Protein AF-A0A2V9VKV2-F1 (afdb_monomer)

Secondary structure (DSSP, 8-state):
-PPPPP----PPPPPSS--HHHHHHHHHHHHHGGGEEEEEEEEEEE-TTS-EEEEEEEEEEEE-SSS-EEEEEHHHHTT-SEEEEEETTS-EEEEEEEEEETTTTEEEEE---SS--PPPPP-GGG--TT-EEEEEE-GGG-TTEEEEEEEEEEEEEE-TTS-EEEEEEEE-S---TT-TTPPEE-

Sequence (186 aa):
MSRPNRVEITEAAGADTLDSEEQNNILVYRKNIPSVVNITSKAVTFDFFYGLVPQEGQGSGFIIDKEGHILTNYHVIADARQVEVTMHNRKKFRATVVGTDPTHDLAVIKIDAPNLTPAVLGDSRNLQVGQKVYAIGNPFGLAGTMTRGIVSSIRPVKEPNGAAIDEAIQTDAAINPGNSGGPLMN

Radius of gyration: 20.15 Å; Cα contacts (8 Å, |Δi|>4): 402; chains: 1; bounding box: 54×60×55 Å

Nearest PDB structures (foldseek):
  4rr0-assembly1_A  TM=8.201E-01  e=3.181E-15  Escherichia coli
  7co3-assembly1_A  TM=9.444E-01  e=1.612E-13  Pseudomonas aeruginosa PAO1
  7co2-assembly1_A  TM=9.449E-01  e=5.177E-13  Pseudomonas aeruginosa PAO1
  8k2y-assembly1_B  TM=8.423E-01  e=1.831E-14  Pseudomonas syringae pv. syringae FF5
  8k2y-assembly1_C  TM=8.586E-01  e=1.172E-13  Pseudomonas syringae pv. syringae FF5

Solvent-accessible surface area (backbone atoms only — not comparable to full-atom values): 10534 Å² total; per-residue (Å²): 136,84,78,80,78,81,83,82,77,84,77,77,81,68,75,97,65,79,51,76,66,59,48,48,52,50,50,55,47,68,70,45,47,66,16,34,31,34,32,40,13,37,26,77,45,70,46,99,82,70,44,82,40,80,42,77,42,63,15,11,18,28,26,63,38,76,81,27,39,26,42,26,30,22,80,50,49,70,75,37,80,42,43,37,37,34,41,71,86,71,51,75,40,67,42,45,83,75,49,74,38,77,66,78,40,28,26,35,32,35,33,89,61,83,90,59,43,47,51,84,84,79,77,70,92,76,69,50,72,69,40,60,31,36,40,44,17,17,44,86,76,45,83,69,45,72,31,59,34,28,31,69,43,74,39,69,43,74,47,96,88,70,35,66,42,66,76,39,78,39,57,70,31,73,80,53,75,13,30,56,28,26,54,78,43,114

Structure (mmCIF, N/CA/C/O backbone):
data_AF-A0A2V9VKV2-F1
#
_entry.id   AF-A0A2V9VKV2-F1
#
loop_
_atom_site.group_PDB
_atom_site.id
_atom_site.type_symbol
_atom_site.label_atom_id
_atom_site.label_alt_id
_atom_site.label_comp_id
_atom_site.label_asym_id
_atom_site.label_entity_id
_atom_site.label_seq_id
_atom_site.pdbx_PDB_ins_code
_atom_site.Cartn_x
_atom_site.Cartn_y
_atom_site.Cartn_z
_atom_site.occupancy
_atom_site.B_iso_or_equiv
_atom_site.auth_seq_id
_atom_site.auth_comp_id
_atom_site.auth_asym_id
_atom_site.auth_atom_id
_atom_site.pdbx_PDB_model_num
ATOM 1 N N . MET A 1 1 ? 36.390 38.935 23.266 1.00 50.66 1 MET A N 1
ATOM 2 C CA . MET A 1 1 ? 35.680 37.709 22.839 1.00 50.66 1 MET A CA 1
ATOM 3 C C . MET A 1 1 ? 35.279 37.890 21.384 1.00 50.66 1 MET A C 1
ATOM 5 O O . MET A 1 1 ? 34.446 38.742 21.108 1.00 50.66 1 MET A O 1
ATOM 9 N N . SER A 1 2 ? 35.948 37.196 20.458 1.00 54.59 2 SER A N 1
ATOM 10 C CA . SER A 1 2 ? 35.647 37.285 19.022 1.00 54.59 2 SER A CA 1
ATOM 11 C C . SER A 1 2 ? 34.390 36.469 18.720 1.00 54.59 2 SER A C 1
ATOM 13 O O . SER A 1 2 ? 34.299 35.317 19.145 1.00 54.59 2 SER A O 1
ATOM 15 N N . ARG A 1 3 ? 33.406 37.065 18.039 1.00 55.66 3 ARG A N 1
ATOM 16 C CA . ARG A 1 3 ? 32.233 36.334 17.539 1.00 55.66 3 ARG A CA 1
ATOM 17 C C . ARG A 1 3 ? 32.704 35.324 16.482 1.00 55.66 3 ARG A C 1
ATOM 19 O O . ARG A 1 3 ? 33.547 35.696 15.667 1.00 55.66 3 ARG A O 1
ATOM 26 N N . PRO A 1 4 ? 32.199 34.078 16.466 1.00 58.81 4 PRO A N 1
ATOM 27 C CA . PRO A 1 4 ? 32.558 33.138 15.413 1.00 58.81 4 PRO A CA 1
ATOM 28 C C . PRO A 1 4 ? 32.080 33.670 14.055 1.00 58.81 4 PRO A C 1
ATOM 30 O O . PRO A 1 4 ? 30.981 34.222 13.949 1.00 58.81 4 PRO A O 1
ATOM 33 N N . ASN A 1 5 ? 32.931 33.526 13.036 1.00 67.31 5 ASN A N 1
ATOM 34 C CA . ASN A 1 5 ? 32.614 33.874 11.654 1.00 67.31 5 ASN A CA 1
ATOM 35 C C . ASN A 1 5 ? 31.369 33.104 11.193 1.00 67.31 5 ASN A C 1
ATOM 37 O O . ASN A 1 5 ? 31.210 31.920 11.492 1.00 67.31 5 ASN A O 1
ATOM 41 N N . ARG A 1 6 ? 30.489 33.795 10.464 1.00 66.19 6 ARG A N 1
ATOM 42 C CA . ARG A 1 6 ? 29.323 33.210 9.798 1.00 66.19 6 ARG A CA 1
ATOM 43 C C . ARG A 1 6 ? 29.811 32.079 8.889 1.00 66.19 6 ARG A C 1
ATOM 45 O O . ARG A 1 6 ? 30.642 32.319 8.021 1.00 66.19 6 ARG A O 1
ATOM 52 N N . VAL A 1 7 ? 29.322 30.861 9.113 1.00 69.38 7 VAL A N 1
ATOM 53 C CA . VAL A 1 7 ? 29.570 29.735 8.207 1.00 69.38 7 VAL A CA 1
ATOM 54 C C . VAL A 1 7 ? 28.835 30.041 6.904 1.00 69.38 7 VAL A C 1
ATOM 56 O O . VAL A 1 7 ? 27.608 30.145 6.902 1.00 69.38 7 VAL A O 1
ATOM 59 N N . GLU A 1 8 ? 29.573 30.244 5.816 1.00 68.75 8 GLU A N 1
ATOM 60 C CA . GLU A 1 8 ? 29.000 30.288 4.473 1.00 68.75 8 GLU A CA 1
ATOM 61 C C . GLU A 1 8 ? 28.772 28.851 4.014 1.00 68.75 8 GLU A C 1
ATOM 63 O O . GLU A 1 8 ? 29.713 28.083 3.823 1.00 68.75 8 GLU A O 1
ATOM 68 N N . ILE A 1 9 ? 27.503 28.469 3.900 1.00 72.75 9 ILE A N 1
ATOM 69 C CA . ILE A 1 9 ? 27.116 27.192 3.313 1.00 72.75 9 ILE A CA 1
ATOM 70 C C . ILE A 1 9 ? 27.043 27.417 1.806 1.00 72.75 9 ILE A C 1
ATOM 72 O O . ILE A 1 9 ? 26.261 28.241 1.336 1.00 72.75 9 ILE A O 1
ATOM 76 N N . THR A 1 10 ? 27.865 26.698 1.047 1.00 70.38 10 THR A N 1
ATOM 77 C CA . THR A 1 10 ? 27.694 26.605 -0.401 1.00 70.38 10 THR A CA 1
ATOM 78 C C . THR A 1 10 ? 26.539 25.650 -0.671 1.00 70.38 10 THR A C 1
ATOM 80 O O . THR A 1 10 ? 26.684 24.438 -0.520 1.00 70.38 10 THR A O 1
ATOM 83 N N . GLU A 1 11 ? 25.379 26.186 -1.040 1.00 67.94 11 GLU A N 1
ATOM 84 C CA . GLU A 1 11 ? 24.301 25.370 -1.590 1.00 67.94 11 GLU A CA 1
ATOM 85 C C . GLU A 1 11 ? 24.635 25.060 -3.051 1.00 67.94 11 GLU A C 1
ATOM 87 O O . GLU A 1 11 ? 24.796 25.964 -3.873 1.00 67.94 11 GLU A O 1
ATOM 92 N N . ALA A 1 12 ? 24.788 23.776 -3.377 1.00 65.38 12 ALA A N 1
ATOM 93 C CA . ALA A 1 12 ? 24.839 23.360 -4.768 1.00 65.38 12 ALA A CA 1
ATOM 94 C C . ALA A 1 12 ? 23.466 23.648 -5.387 1.00 65.38 12 ALA A C 1
ATOM 96 O O . ALA A 1 12 ? 22.460 23.097 -4.938 1.00 65.38 12 ALA A O 1
ATOM 97 N N . ALA A 1 13 ? 23.418 24.512 -6.402 1.00 61.06 13 ALA A N 1
ATOM 98 C CA . ALA A 1 13 ? 22.227 24.637 -7.227 1.00 61.06 13 ALA A CA 1
ATOM 99 C C . ALA A 1 13 ? 21.965 23.263 -7.862 1.00 61.06 13 ALA A C 1
ATOM 101 O O . ALA A 1 13 ? 22.813 22.742 -8.590 1.00 61.06 13 ALA A O 1
ATOM 102 N N . GLY A 1 14 ? 20.833 22.637 -7.526 1.00 59.75 14 GLY A N 1
ATOM 103 C CA . GLY A 1 14 ? 20.365 21.453 -8.245 1.00 59.75 14 GLY A CA 1
ATOM 104 C C . GLY A 1 14 ? 20.223 21.778 -9.733 1.00 59.75 14 GLY A C 1
ATOM 105 O O . GLY A 1 14 ? 20.065 22.944 -10.090 1.00 59.75 14 GLY A O 1
ATOM 106 N N . ALA A 1 15 ? 20.307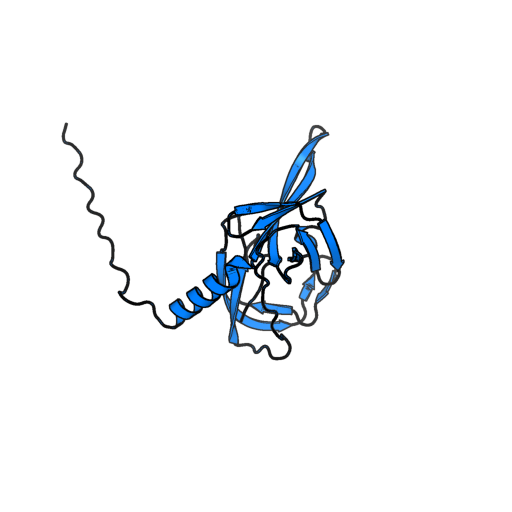 20.768 -10.602 1.00 63.28 15 ALA A N 1
ATOM 107 C CA . ALA A 1 15 ? 20.110 20.968 -12.036 1.00 63.28 15 ALA A CA 1
ATOM 108 C C . ALA A 1 15 ? 18.813 21.760 -12.296 1.00 63.28 15 ALA A C 1
ATOM 110 O O . ALA A 1 15 ? 17.775 21.445 -11.712 1.00 63.28 15 ALA A O 1
ATOM 111 N N . ASP A 1 16 ? 18.866 22.770 -13.172 1.00 66.50 16 ASP A N 1
ATOM 112 C CA . ASP A 1 16 ? 17.741 23.687 -13.431 1.00 66.50 16 ASP A CA 1
ATOM 113 C C . ASP A 1 16 ? 16.474 22.966 -13.943 1.00 66.50 16 ASP A C 1
ATOM 115 O O . ASP A 1 16 ? 15.371 23.515 -13.897 1.00 66.50 16 ASP A O 1
ATOM 119 N N . THR A 1 17 ? 16.612 21.723 -14.421 1.00 83.81 17 THR A N 1
ATOM 120 C CA . THR A 1 17 ? 15.521 20.902 -14.956 1.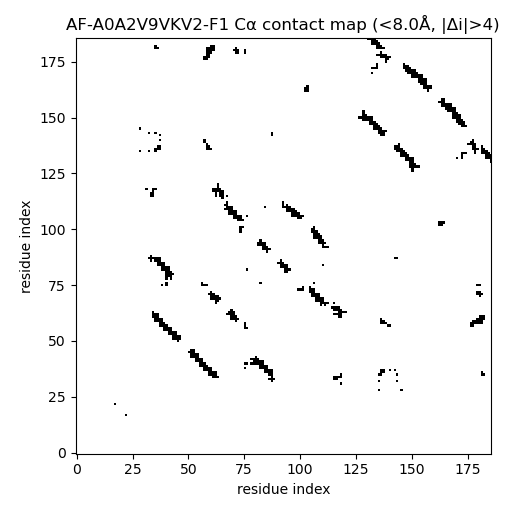00 83.81 17 THR A CA 1
ATOM 121 C C . THR A 1 17 ? 15.642 19.442 -14.531 1.00 83.81 17 THR A C 1
ATOM 123 O O . THR A 1 17 ? 16.682 18.822 -14.747 1.00 83.81 17 THR A O 1
ATOM 126 N N . LEU A 1 18 ? 14.545 18.890 -14.008 1.00 88.31 18 LEU A N 1
ATOM 127 C CA . LEU A 1 18 ? 14.393 17.462 -13.710 1.00 88.31 18 LEU A CA 1
ATOM 128 C C . LEU A 1 18 ? 14.433 16.626 -14.992 1.00 88.31 18 LEU A C 1
ATOM 130 O O . LEU A 1 18 ? 13.833 17.027 -15.997 1.00 88.31 18 LEU A O 1
ATOM 134 N N . ASP A 1 19 ? 15.058 15.453 -14.942 1.00 92.06 19 ASP A N 1
ATOM 135 C CA . ASP A 1 19 ? 15.067 14.528 -16.074 1.00 92.06 19 ASP A CA 1
ATOM 136 C C . ASP A 1 19 ? 13.698 13.843 -16.285 1.00 92.06 19 ASP A C 1
ATOM 138 O O . ASP A 1 19 ? 12.776 13.942 -15.469 1.00 92.06 19 ASP A O 1
ATOM 142 N N . SER A 1 20 ? 13.519 13.155 -17.418 1.00 92.50 20 SER A N 1
ATOM 143 C CA . SER A 1 20 ? 12.240 12.511 -17.754 1.00 92.50 20 SER A CA 1
ATOM 144 C C . SER A 1 20 ? 11.835 11.408 -16.771 1.00 92.50 20 SER A C 1
ATOM 146 O O . SER A 1 20 ? 10.645 11.161 -16.566 1.00 92.50 20 SER A O 1
ATOM 148 N N . GLU A 1 21 ? 12.803 10.727 -16.164 1.00 92.06 21 GLU A N 1
ATOM 149 C CA . GLU A 1 21 ? 12.538 9.685 -15.187 1.00 92.06 21 GLU A CA 1
ATOM 150 C C . GLU A 1 21 ? 12.098 10.285 -13.844 1.00 92.06 21 GLU A C 1
ATOM 152 O O . GLU A 1 21 ? 11.109 9.828 -13.263 1.00 92.06 21 GLU A O 1
ATOM 157 N N . GLU A 1 22 ? 12.782 11.324 -13.373 1.00 93.31 22 GLU A N 1
ATOM 158 C CA . GLU A 1 22 ? 12.414 12.094 -12.187 1.00 93.31 22 GLU A CA 1
ATOM 159 C C . GLU A 1 22 ? 11.014 12.692 -12.340 1.00 93.31 22 GLU A C 1
ATOM 161 O O . GLU A 1 22 ? 10.172 12.550 -11.447 1.00 93.31 22 GLU A O 1
ATOM 166 N N . GLN A 1 23 ? 10.721 13.278 -13.504 1.00 94.56 23 GLN A N 1
ATOM 167 C CA . GLN A 1 23 ? 9.390 13.778 -13.844 1.00 94.56 23 GLN A CA 1
ATOM 168 C C . GLN A 1 23 ? 8.334 12.669 -13.762 1.00 94.56 23 GLN A C 1
ATOM 170 O O . GLN A 1 23 ? 7.291 12.871 -13.136 1.00 94.56 23 GLN A O 1
ATOM 175 N N . ASN A 1 24 ? 8.601 11.485 -14.324 1.00 94.62 24 ASN A N 1
ATOM 176 C CA . ASN A 1 24 ? 7.667 10.361 -14.249 1.00 94.62 24 ASN A CA 1
ATOM 177 C C . ASN A 1 24 ? 7.421 9.916 -12.801 1.00 94.62 24 ASN A C 1
ATOM 179 O O . ASN A 1 24 ? 6.272 9.741 -12.397 1.00 94.62 24 ASN A O 1
ATOM 183 N N . ASN A 1 25 ? 8.478 9.791 -11.993 1.00 94.88 25 ASN A N 1
ATOM 184 C CA . ASN A 1 25 ? 8.349 9.432 -10.580 1.00 94.88 25 ASN A CA 1
ATOM 185 C C . ASN A 1 25 ? 7.467 10.444 -9.828 1.00 94.88 25 ASN A C 1
ATOM 187 O O . ASN A 1 25 ? 6.564 10.058 -9.089 1.00 94.88 25 ASN A O 1
ATOM 191 N N . ILE A 1 26 ? 7.698 11.743 -10.043 1.00 95.06 26 ILE A N 1
ATOM 192 C CA . ILE A 1 26 ? 6.937 12.821 -9.399 1.00 95.06 26 ILE A CA 1
ATOM 193 C C . ILE A 1 26 ? 5.468 12.787 -9.826 1.00 95.06 26 ILE A C 1
ATOM 195 O O . ILE A 1 26 ? 4.583 12.991 -8.991 1.00 95.06 26 ILE A O 1
ATOM 199 N N . LEU A 1 27 ? 5.194 12.523 -11.105 1.00 95.38 27 LEU A N 1
ATOM 200 C CA . LEU A 1 27 ? 3.832 12.404 -11.621 1.00 95.38 27 LEU A CA 1
ATOM 201 C C . LEU A 1 27 ? 3.098 11.217 -10.994 1.00 95.38 27 LEU A C 1
ATOM 203 O O . LEU A 1 27 ? 1.982 11.393 -10.502 1.00 95.38 27 LEU A O 1
ATOM 207 N N . VAL A 1 28 ? 3.732 10.042 -10.946 1.00 95.38 28 VAL A N 1
ATOM 208 C CA . VAL A 1 28 ? 3.172 8.850 -10.292 1.00 95.38 28 VAL A CA 1
ATOM 209 C C . VAL A 1 28 ? 2.907 9.127 -8.814 1.00 95.38 28 VAL A C 1
ATOM 211 O O . VAL A 1 28 ? 1.803 8.863 -8.336 1.00 95.38 28 VAL A O 1
ATOM 214 N N . TYR A 1 29 ? 3.861 9.729 -8.101 1.00 94.94 29 TYR A N 1
ATOM 215 C CA . TYR A 1 29 ? 3.695 10.066 -6.690 1.00 94.94 29 TYR A CA 1
ATOM 216 C C . TYR A 1 29 ? 2.509 11.003 -6.455 1.00 94.94 29 TYR A C 1
ATOM 218 O O . TYR A 1 29 ? 1.588 10.679 -5.707 1.00 94.94 29 TYR A O 1
ATOM 226 N N . ARG A 1 30 ? 2.501 12.165 -7.123 1.00 94.44 30 ARG A N 1
ATOM 227 C CA . ARG A 1 30 ? 1.481 13.207 -6.926 1.00 94.44 30 ARG A CA 1
ATOM 228 C C . ARG A 1 30 ? 0.084 12.722 -7.281 1.00 94.44 30 ARG A C 1
ATOM 230 O O . ARG A 1 30 ? -0.872 13.104 -6.613 1.00 94.44 30 ARG A O 1
ATOM 237 N N . LYS A 1 31 ? -0.030 11.897 -8.323 1.00 95.12 31 LYS A N 1
ATOM 238 C CA . LYS A 1 31 ? -1.310 11.346 -8.768 1.00 95.12 31 LYS A CA 1
ATOM 239 C C . LYS A 1 31 ? -1.894 10.363 -7.756 1.00 95.12 31 LYS A C 1
ATOM 241 O O . LYS A 1 31 ? -3.105 10.365 -7.567 1.00 95.12 31 LYS A O 1
ATOM 246 N N . ASN A 1 32 ? -1.056 9.541 -7.122 1.00 95.00 32 ASN A N 1
ATOM 247 C CA . ASN A 1 32 ? -1.532 8.396 -6.346 1.00 95.00 32 ASN A CA 1
ATOM 248 C C . ASN A 1 32 ? -1.457 8.584 -4.827 1.00 95.00 32 ASN A C 1
ATOM 250 O O . ASN A 1 32 ? -2.220 7.937 -4.113 1.00 95.00 32 ASN A O 1
ATOM 254 N N . ILE A 1 33 ? -0.613 9.487 -4.310 1.00 94.25 33 ILE A N 1
ATOM 255 C CA . ILE A 1 33 ? -0.531 9.736 -2.864 1.00 94.25 33 ILE A CA 1
ATOM 256 C C . ILE A 1 33 ? -1.887 10.078 -2.214 1.00 94.25 33 ILE A C 1
ATOM 258 O O . ILE A 1 33 ? -2.097 9.646 -1.080 1.00 94.25 33 ILE A O 1
ATOM 262 N N . PRO A 1 34 ? -2.860 10.750 -2.879 1.00 95.06 34 PRO A N 1
ATOM 263 C CA . PRO A 1 34 ? -4.158 11.007 -2.262 1.00 95.06 34 PRO A CA 1
ATOM 264 C C . PRO A 1 34 ? -4.975 9.750 -1.945 1.00 95.06 34 PRO A C 1
ATOM 266 O O . PRO A 1 34 ? -5.834 9.805 -1.061 1.00 95.06 34 PRO A O 1
ATOM 269 N N . SER A 1 35 ? -4.702 8.651 -2.652 1.00 96.50 35 SER A N 1
ATOM 270 C CA . SER A 1 35 ? -5.374 7.360 -2.508 1.00 96.50 35 SER A CA 1
ATOM 271 C C . SER A 1 35 ? -4.723 6.462 -1.457 1.00 96.50 35 SER A C 1
ATOM 273 O O . SER A 1 35 ? -5.355 5.507 -1.012 1.00 96.50 35 SER A O 1
ATOM 275 N N . VAL A 1 36 ? -3.481 6.746 -1.050 1.00 95.62 36 VAL A N 1
ATOM 276 C CA . VAL A 1 36 ? -2.738 5.950 -0.064 1.00 95.62 36 VAL A CA 1
ATOM 277 C C . VAL A 1 36 ? -3.035 6.440 1.348 1.00 95.62 36 VAL A C 1
ATOM 279 O O . VAL A 1 36 ? -3.126 7.642 1.616 1.00 95.62 36 VAL A O 1
ATOM 282 N N . VAL A 1 37 ? -3.167 5.495 2.273 1.00 95.12 37 VAL A N 1
ATOM 283 C CA . VAL A 1 37 ? -3.447 5.765 3.681 1.00 95.12 37 VAL A CA 1
ATOM 284 C C . VAL A 1 37 ? -2.475 5.025 4.593 1.00 95.12 37 VAL A C 1
ATOM 286 O O . VAL A 1 37 ? -1.966 3.959 4.254 1.00 95.12 37 VAL A O 1
ATOM 289 N N . ASN A 1 38 ? -2.228 5.592 5.770 1.00 94.50 38 ASN A N 1
ATOM 290 C CA . ASN A 1 38 ? -1.583 4.892 6.875 1.00 94.50 38 ASN A CA 1
ATOM 291 C C . ASN A 1 38 ? -2.658 4.205 7.720 1.00 94.50 38 ASN A C 1
ATOM 293 O O . ASN A 1 38 ? -3.714 4.789 7.973 1.00 94.50 38 ASN A O 1
ATOM 297 N N . ILE A 1 39 ? -2.372 2.988 8.167 1.00 94.50 39 ILE A N 1
ATOM 298 C CA . ILE A 1 39 ? -3.236 2.212 9.048 1.00 94.50 39 ILE A CA 1
ATOM 299 C C . ILE A 1 39 ? -2.497 1.987 10.359 1.00 94.50 39 ILE A C 1
ATOM 301 O O . ILE A 1 39 ? -1.395 1.446 10.380 1.00 94.50 39 ILE A O 1
ATOM 305 N N . THR A 1 40 ? -3.128 2.390 11.456 1.00 92.75 40 THR A N 1
ATOM 306 C CA . THR A 1 40 ? -2.674 2.105 12.814 1.00 92.75 40 THR A CA 1
ATOM 307 C C . THR A 1 40 ? -3.661 1.143 13.463 1.00 92.75 40 THR A C 1
ATOM 309 O O . THR A 1 40 ? -4.829 1.486 13.676 1.00 92.75 40 THR A O 1
ATOM 312 N N . SER A 1 41 ? -3.202 -0.061 13.787 1.00 91.19 41 SER A N 1
ATOM 313 C CA . SER A 1 41 ? -3.951 -1.038 14.574 1.00 91.19 41 SER A CA 1
ATOM 314 C C . SER A 1 41 ? -3.585 -0.899 16.044 1.00 91.19 41 SER A C 1
ATOM 316 O O . SER A 1 41 ? -2.415 -0.886 16.403 1.00 91.19 41 SER A O 1
ATOM 318 N N . LYS A 1 42 ? -4.584 -0.781 16.917 1.00 89.06 42 LYS A N 1
ATOM 319 C CA . LYS A 1 42 ? -4.380 -0.697 18.366 1.00 89.06 42 LYS A CA 1
ATOM 320 C C . LYS A 1 42 ? -4.902 -1.963 19.020 1.00 89.06 42 LYS A C 1
ATOM 322 O O . LYS A 1 42 ? -6.103 -2.243 18.972 1.00 89.06 42 LYS A O 1
ATOM 327 N N . ALA A 1 43 ? -4.002 -2.708 19.641 1.00 83.25 43 ALA A N 1
ATOM 328 C CA . ALA A 1 43 ? -4.289 -3.835 20.511 1.00 83.25 43 ALA A CA 1
ATOM 329 C C . ALA A 1 43 ? -4.051 -3.434 21.973 1.00 83.25 43 ALA A C 1
ATOM 331 O O . ALA A 1 43 ? -3.396 -2.434 22.270 1.00 83.25 43 ALA A O 1
ATOM 332 N N . VAL A 1 44 ? -4.604 -4.210 22.902 1.00 76.38 44 VAL A N 1
ATOM 333 C CA . VAL A 1 44 ? -4.316 -4.064 24.332 1.00 76.38 44 VAL A CA 1
ATOM 334 C C . VAL A 1 44 ? -3.746 -5.387 24.805 1.00 76.38 44 VAL A C 1
ATOM 336 O O . VAL A 1 44 ? -4.423 -6.409 24.691 1.00 76.38 44 VAL A O 1
ATOM 339 N N . THR A 1 45 ? -2.520 -5.351 25.314 1.00 72.38 45 THR A N 1
ATOM 340 C CA . THR A 1 45 ? -1.827 -6.506 25.889 1.00 72.38 45 THR A CA 1
ATOM 341 C C . THR A 1 45 ? -1.611 -6.302 27.390 1.00 72.38 45 THR A C 1
ATOM 343 O O . THR A 1 45 ? -1.851 -5.212 27.913 1.00 72.38 45 THR A O 1
ATOM 346 N N . PHE A 1 46 ? -1.213 -7.357 28.097 1.00 74.38 46 PHE A N 1
ATOM 347 C CA . PHE A 1 46 ? -0.870 -7.294 29.516 1.00 74.38 46 PHE A CA 1
ATOM 348 C C . PHE A 1 46 ? 0.646 -7.175 29.673 1.00 74.38 46 PHE A C 1
ATOM 350 O O . PHE A 1 46 ? 1.392 -7.923 29.041 1.00 74.38 46 PHE A O 1
ATOM 357 N N . ASP A 1 47 ? 1.104 -6.245 30.509 1.00 78.12 47 ASP A N 1
ATOM 358 C CA . ASP A 1 47 ? 2.509 -6.168 30.901 1.00 78.12 47 ASP A CA 1
ATOM 359 C C . ASP A 1 47 ? 2.854 -7.197 31.997 1.00 78.12 47 ASP A C 1
ATOM 361 O O . ASP A 1 47 ? 2.010 -7.956 32.480 1.00 78.12 47 ASP A O 1
ATOM 365 N N . PHE A 1 48 ? 4.123 -7.206 32.409 1.00 74.69 48 PHE A N 1
ATOM 366 C CA . PHE A 1 48 ? 4.653 -8.089 33.450 1.00 74.69 48 PHE A CA 1
ATOM 367 C C . PHE A 1 48 ? 3.957 -7.946 34.823 1.00 74.69 48 PHE A C 1
ATOM 369 O O . PHE A 1 48 ? 3.970 -8.878 35.624 1.00 74.69 48 PHE A O 1
ATOM 376 N N . PHE A 1 49 ? 3.319 -6.807 35.093 1.00 80.12 49 PHE A N 1
ATOM 377 C CA . PHE A 1 49 ? 2.548 -6.512 36.301 1.00 80.12 49 PHE A CA 1
ATOM 378 C C . PHE A 1 49 ? 1.029 -6.658 36.093 1.00 80.12 49 PHE A C 1
ATOM 380 O O . PHE A 1 49 ? 0.252 -6.163 36.910 1.00 80.12 49 PHE A O 1
ATOM 387 N N . TYR A 1 50 ? 0.590 -7.342 35.027 1.00 76.06 50 TYR A N 1
ATOM 388 C CA . TYR A 1 50 ? -0.818 -7.480 34.630 1.00 76.06 50 TYR A CA 1
ATOM 389 C C . TYR A 1 50 ? -1.524 -6.138 34.354 1.00 76.06 50 TYR A C 1
ATOM 391 O O . TYR A 1 50 ? -2.756 -6.056 34.380 1.00 76.06 50 TYR A O 1
ATOM 399 N N . GLY A 1 51 ? -0.767 -5.081 34.048 1.00 78.38 51 GLY A N 1
ATOM 400 C CA . GLY A 1 51 ? -1.307 -3.806 33.587 1.00 78.38 51 GLY A CA 1
ATOM 401 C C . GLY A 1 51 ? -1.694 -3.870 32.110 1.00 78.38 51 GLY A C 1
ATOM 402 O O . GLY A 1 51 ? -0.971 -4.440 31.298 1.00 78.38 51 GLY A O 1
ATOM 403 N N . LEU A 1 52 ? -2.830 -3.274 31.737 1.00 77.19 52 LEU A N 1
ATOM 404 C CA . LEU A 1 52 ? -3.219 -3.139 30.330 1.00 77.19 52 LEU A CA 1
ATOM 405 C C . LEU A 1 52 ? -2.327 -2.089 29.653 1.00 77.19 52 LEU A C 1
ATOM 407 O O . LEU A 1 52 ? -2.420 -0.905 29.981 1.00 77.19 52 LEU A O 1
ATOM 411 N N . VAL A 1 53 ? -1.505 -2.503 28.688 1.00 77.75 53 VAL A N 1
ATOM 412 C CA . VAL A 1 53 ? -0.680 -1.602 27.872 1.00 77.75 53 VAL A CA 1
ATOM 413 C C . VAL A 1 53 ? -1.111 -1.651 26.401 1.00 77.75 53 VAL A C 1
ATOM 415 O O . VAL A 1 53 ? -1.364 -2.732 25.859 1.00 77.75 53 VAL A O 1
ATOM 418 N N . PRO A 1 54 ? -1.248 -0.492 25.733 1.00 76.25 54 PRO A N 1
ATOM 419 C CA . PRO A 1 54 ? -1.558 -0.453 24.312 1.00 76.25 54 PRO A CA 1
ATOM 420 C C . PRO A 1 54 ? -0.350 -0.917 23.491 1.00 76.25 54 PRO A C 1
ATOM 422 O O . PRO A 1 54 ? 0.768 -0.452 23.697 1.00 76.25 54 PRO A O 1
ATOM 425 N N . GLN A 1 55 ? -0.592 -1.810 22.537 1.00 79.81 55 GLN A N 1
ATOM 426 C CA . GLN A 1 55 ? 0.365 -2.206 21.508 1.00 79.81 55 GLN A CA 1
ATOM 427 C C . GLN A 1 55 ? -0.150 -1.692 20.165 1.00 79.81 55 GLN A C 1
ATOM 429 O O . GLN A 1 55 ? -1.308 -1.929 19.818 1.00 79.81 55 GLN A O 1
ATOM 434 N N . GLU A 1 56 ? 0.690 -0.976 19.421 1.00 82.19 56 GLU A N 1
ATOM 435 C CA . GLU A 1 56 ? 0.317 -0.428 18.118 1.00 82.19 56 GLU A CA 1
ATOM 436 C C . GLU A 1 56 ? 1.041 -1.170 16.990 1.00 82.19 56 GLU A C 1
ATOM 438 O O . GLU A 1 56 ? 2.263 -1.321 17.012 1.00 82.19 56 GLU A O 1
ATOM 443 N N . GLY A 1 57 ? 0.274 -1.634 16.006 1.00 83.94 57 GLY A N 1
ATOM 444 C CA . GLY A 1 57 ? 0.762 -2.075 14.706 1.00 83.94 57 GLY A CA 1
ATOM 445 C C . GLY A 1 57 ? 0.616 -0.949 13.685 1.00 83.94 57 GLY A C 1
ATOM 446 O O . GLY A 1 57 ? -0.295 -0.122 13.774 1.00 83.94 57 GLY A O 1
ATOM 447 N N . GLN A 1 58 ? 1.524 -0.901 12.712 1.00 88.50 58 GLN A N 1
ATOM 448 C CA . GLN A 1 58 ? 1.483 0.076 11.627 1.00 88.50 58 GLN A CA 1
ATOM 449 C C . GLN A 1 58 ? 1.576 -0.622 10.276 1.00 88.50 58 GLN A C 1
ATOM 451 O O . GLN A 1 58 ? 2.387 -1.526 10.079 1.00 88.50 58 GLN A O 1
ATOM 456 N N . GLY A 1 59 ? 0.773 -0.144 9.337 1.00 92.44 59 GLY A N 1
ATOM 457 C CA . GLY A 1 59 ? 0.785 -0.564 7.948 1.00 92.44 59 GLY A CA 1
ATOM 458 C C . GLY A 1 59 ? 0.264 0.538 7.039 1.00 92.44 59 GLY A C 1
ATOM 459 O O . GLY A 1 59 ? 0.071 1.691 7.439 1.00 92.44 59 GLY A O 1
ATOM 460 N N . SER A 1 60 ? 0.025 0.166 5.796 1.00 95.31 60 SER A N 1
ATOM 461 C CA . SER A 1 60 ? -0.537 1.024 4.767 1.00 95.31 60 SER A CA 1
ATOM 462 C C . SER A 1 60 ? -1.771 0.381 4.148 1.00 95.31 60 SER A C 1
ATOM 464 O O . SER A 1 60 ? -2.057 -0.799 4.330 1.00 95.31 60 SER A O 1
ATOM 466 N N . GLY A 1 61 ? -2.529 1.186 3.427 1.00 96.44 61 GLY A N 1
ATOM 467 C CA . GLY A 1 61 ? -3.651 0.745 2.618 1.00 96.44 61 GLY A CA 1
ATOM 468 C C . GLY A 1 61 ? -3.864 1.713 1.472 1.00 96.44 61 GLY A C 1
ATOM 469 O O . GLY A 1 61 ? -3.197 2.750 1.383 1.00 96.44 61 GLY A O 1
ATOM 470 N N . PHE A 1 62 ? -4.837 1.422 0.624 1.00 97.44 62 PHE A N 1
ATOM 471 C CA . PHE A 1 62 ? -5.286 2.375 -0.378 1.00 97.44 62 PHE A CA 1
ATOM 472 C C . PHE A 1 62 ? -6.791 2.312 -0.588 1.00 97.44 62 PHE A C 1
ATOM 474 O O . PHE A 1 62 ? -7.418 1.261 -0.479 1.00 97.44 62 PHE A O 1
ATOM 481 N N . ILE A 1 63 ? -7.365 3.476 -0.867 1.00 98.31 63 ILE A N 1
ATOM 482 C CA . ILE A 1 63 ? -8.793 3.663 -1.099 1.00 98.31 63 ILE A CA 1
ATOM 483 C C . ILE A 1 63 ? -9.147 3.058 -2.458 1.00 98.31 63 ILE A C 1
ATOM 485 O O . ILE A 1 63 ? -8.501 3.384 -3.454 1.00 98.31 63 ILE A O 1
ATOM 489 N N . ILE A 1 64 ? -10.178 2.216 -2.511 1.00 98.12 64 ILE A N 1
ATOM 490 C CA . ILE A 1 64 ? -10.613 1.539 -3.744 1.00 98.12 64 ILE A CA 1
ATOM 491 C C . ILE A 1 64 ? -11.898 2.126 -4.338 1.00 98.12 64 ILE A C 1
ATOM 493 O O . ILE A 1 64 ? -12.154 1.926 -5.522 1.00 98.12 64 ILE A O 1
ATOM 497 N N . ASP A 1 65 ? -12.666 2.911 -3.573 1.00 98.12 65 ASP A N 1
ATOM 498 C CA . ASP A 1 65 ? -13.887 3.567 -4.057 1.00 98.12 65 ASP A CA 1
ATOM 499 C C . ASP A 1 65 ? -14.258 4.857 -3.294 1.00 98.12 65 ASP A C 1
ATOM 501 O O . ASP A 1 65 ? -13.502 5.358 -2.455 1.00 98.12 65 ASP A O 1
ATOM 505 N N . LYS A 1 66 ? -15.387 5.478 -3.664 1.00 97.88 66 LYS A N 1
ATOM 506 C CA . LYS A 1 66 ? -15.845 6.758 -3.089 1.00 97.88 66 LYS A CA 1
ATOM 507 C C . LYS A 1 66 ? -16.654 6.562 -1.805 1.00 97.88 66 LYS A C 1
ATOM 509 O O . LYS A 1 66 ? -16.847 7.527 -1.070 1.00 97.88 66 LYS A O 1
ATOM 514 N N . GLU A 1 67 ? -17.088 5.338 -1.538 1.00 98.00 67 GLU A N 1
ATOM 515 C CA . GLU A 1 67 ? -17.840 4.904 -0.364 1.00 98.00 67 GLU A CA 1
ATOM 516 C C . GLU A 1 67 ? -16.937 4.710 0.863 1.00 98.00 67 GLU A C 1
ATOM 518 O O . GLU A 1 67 ? -17.433 4.610 1.988 1.00 98.00 67 GLU A O 1
ATOM 523 N N . GLY A 1 68 ? -15.618 4.699 0.656 1.00 98.19 68 GLY A N 1
ATOM 524 C CA . GLY A 1 68 ? -14.621 4.673 1.720 1.00 98.19 68 GLY A CA 1
ATOM 525 C C . GLY A 1 68 ? -14.023 3.311 1.993 1.00 98.19 68 GLY A C 1
ATOM 526 O O . GLY A 1 68 ? -13.415 3.141 3.051 1.00 98.19 68 GLY A O 1
ATOM 527 N N . HIS A 1 69 ? -14.160 2.362 1.065 1.00 98.75 69 HIS A N 1
ATOM 528 C CA . HIS A 1 69 ? -13.477 1.084 1.173 1.00 98.75 69 HIS A CA 1
ATOM 529 C C . HIS A 1 69 ? -11.978 1.251 0.922 1.00 98.75 69 HIS A C 1
ATOM 531 O O . HIS A 1 69 ? -11.536 1.969 0.020 1.00 98.75 69 HIS A O 1
ATOM 537 N N . ILE A 1 70 ? -11.190 0.575 1.748 1.00 98.62 70 ILE A N 1
ATOM 538 C CA . ILE A 1 70 ? -9.733 0.570 1.730 1.00 98.62 70 ILE A CA 1
ATOM 539 C C . ILE A 1 70 ? -9.277 -0.881 1.709 1.00 98.62 70 ILE A C 1
ATOM 541 O O . ILE A 1 70 ? -9.686 -1.666 2.566 1.00 98.62 70 ILE A O 1
ATOM 545 N N . LEU A 1 71 ? -8.405 -1.209 0.759 1.00 98.38 71 LEU A N 1
ATOM 546 C CA . LEU A 1 71 ? -7.707 -2.487 0.726 1.00 98.38 71 LEU A CA 1
ATOM 547 C C . LEU A 1 71 ? -6.396 -2.375 1.512 1.00 98.38 71 LEU A C 1
ATOM 549 O O . LEU A 1 71 ? -5.690 -1.366 1.431 1.00 98.38 71 LEU A O 1
ATOM 553 N N . THR A 1 72 ? -6.088 -3.407 2.290 1.00 97.44 72 THR A N 1
ATOM 554 C CA . THR A 1 72 ? -4.832 -3.567 3.030 1.00 97.44 72 THR A CA 1
ATOM 555 C C . THR A 1 72 ? -4.530 -5.055 3.220 1.00 97.44 72 THR A C 1
ATOM 557 O O . THR A 1 72 ? -5.312 -5.911 2.796 1.00 97.44 72 THR A O 1
ATOM 560 N N . ASN A 1 73 ? -3.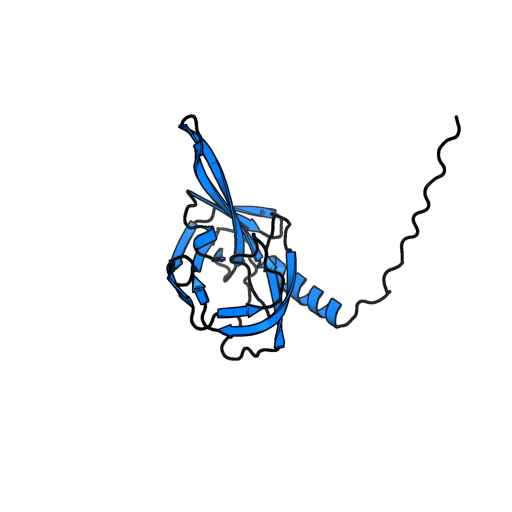414 -5.370 3.874 1.00 94.94 73 ASN A N 1
ATOM 561 C CA . ASN A 1 73 ? -3.119 -6.732 4.280 1.00 94.94 73 ASN A CA 1
ATOM 562 C C . ASN A 1 73 ? -3.880 -7.130 5.552 1.00 94.94 73 ASN A C 1
ATOM 564 O O . ASN A 1 73 ? -4.099 -6.313 6.449 1.00 94.94 73 ASN A O 1
ATOM 568 N N . TYR A 1 74 ? -4.246 -8.405 5.661 1.00 94.81 74 TYR A N 1
ATOM 569 C CA . TYR A 1 74 ? -4.950 -8.934 6.830 1.00 94.81 74 TYR A CA 1
ATOM 570 C C . TYR A 1 74 ? -4.099 -8.842 8.103 1.00 94.81 74 TYR A C 1
ATOM 572 O O . TYR A 1 74 ? -4.595 -8.388 9.136 1.00 94.81 74 TYR A O 1
ATOM 580 N N . HIS A 1 75 ? -2.809 -9.180 8.037 1.00 92.31 75 HIS A N 1
ATOM 581 C CA . HIS A 1 75 ? -1.924 -9.138 9.206 1.00 92.31 75 HIS A CA 1
ATOM 582 C C . HIS A 1 75 ? -1.766 -7.730 9.807 1.00 92.31 75 HIS A C 1
ATOM 584 O O . HIS A 1 75 ? -1.425 -7.599 10.980 1.00 92.31 75 HIS A O 1
ATOM 590 N N . VAL A 1 76 ? -2.044 -6.667 9.040 1.00 92.81 76 VAL A N 1
ATOM 591 C CA . VAL A 1 76 ? -2.008 -5.280 9.536 1.00 92.81 76 VAL A CA 1
ATOM 592 C C . VAL A 1 76 ? -3.116 -5.033 10.567 1.00 92.81 76 VAL A C 1
ATOM 594 O O . VAL A 1 76 ? -2.935 -4.230 11.488 1.00 92.81 76 VAL A O 1
ATOM 597 N N . ILE A 1 77 ? -4.257 -5.719 10.435 1.00 94.19 77 ILE A N 1
ATOM 598 C CA . ILE A 1 77 ? -5.468 -5.489 11.241 1.00 94.19 77 ILE A CA 1
ATOM 599 C C . ILE A 1 77 ? -5.909 -6.694 12.087 1.00 94.19 77 ILE A C 1
ATOM 601 O O . ILE A 1 77 ? -6.833 -6.539 12.882 1.00 94.19 77 ILE A O 1
ATOM 605 N N . ALA A 1 78 ? -5.259 -7.856 11.961 1.00 89.44 78 ALA A N 1
ATOM 606 C CA . ALA A 1 78 ? -5.701 -9.133 12.536 1.00 89.44 78 ALA A CA 1
ATOM 607 C C . ALA A 1 78 ? -5.989 -9.100 14.054 1.00 89.44 78 ALA A C 1
ATOM 609 O O . ALA A 1 78 ? -7.038 -9.578 14.479 1.00 89.44 78 ALA A O 1
ATOM 610 N N . ASP A 1 79 ? -5.115 -8.482 14.856 1.00 83.81 79 ASP A N 1
ATOM 611 C CA . ASP A 1 79 ? -5.237 -8.434 16.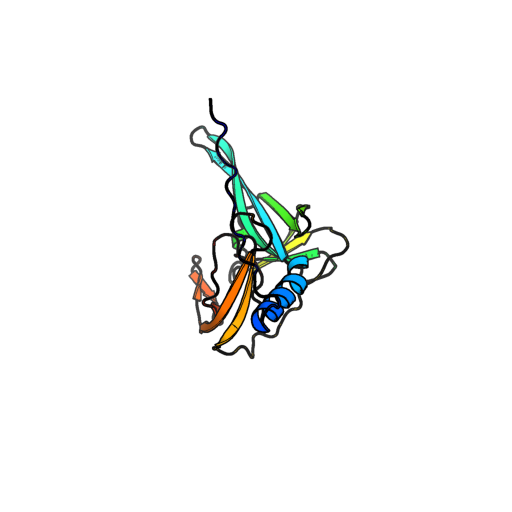328 1.00 83.81 79 ASP A CA 1
ATOM 612 C C . ASP A 1 79 ? -5.735 -7.076 16.857 1.00 83.81 79 ASP A C 1
ATOM 614 O O . ASP A 1 79 ? -5.681 -6.770 18.055 1.00 83.81 79 ASP A O 1
ATOM 618 N N . ALA A 1 80 ? -6.205 -6.213 15.958 1.00 87.50 80 ALA A N 1
ATOM 619 C CA . ALA A 1 80 ? -6.586 -4.855 16.298 1.00 87.50 80 ALA A CA 1
ATOM 620 C C . ALA A 1 80 ? -7.943 -4.826 17.016 1.00 87.50 80 ALA A C 1
ATOM 622 O O . ALA A 1 80 ? -8.970 -5.202 16.456 1.00 87.50 80 ALA A O 1
ATOM 623 N N . ARG A 1 81 ? -7.992 -4.260 18.228 1.00 88.12 81 ARG A N 1
ATOM 624 C CA . ARG A 1 81 ? -9.273 -3.876 18.855 1.00 88.12 81 ARG A CA 1
ATOM 625 C C . ARG A 1 81 ? -9.871 -2.635 18.201 1.00 88.12 81 ARG A C 1
ATOM 627 O O . ARG A 1 81 ? -11.081 -2.429 18.223 1.00 88.12 81 ARG A O 1
ATOM 634 N N . GLN A 1 82 ? -9.010 -1.780 17.664 1.00 92.38 82 GLN A N 1
ATOM 635 C CA . GLN A 1 82 ? -9.388 -0.581 16.936 1.00 92.38 82 GLN A CA 1
ATOM 636 C C . GLN A 1 82 ? -8.438 -0.377 15.761 1.00 92.38 82 GLN A C 1
ATOM 638 O O . GLN A 1 82 ? -7.222 -0.462 15.923 1.00 92.38 82 GLN A O 1
ATOM 643 N N . VAL A 1 83 ? -9.004 -0.025 14.609 1.00 95.38 83 VAL A N 1
ATOM 644 C CA . VAL A 1 83 ? -8.258 0.386 13.419 1.00 95.38 83 VAL A CA 1
ATOM 645 C C . VAL A 1 83 ? -8.497 1.877 13.187 1.00 95.38 83 VAL A C 1
ATOM 647 O O . VAL A 1 83 ? -9.638 2.347 13.154 1.00 95.38 83 VAL A O 1
ATOM 650 N N . GLU A 1 84 ? -7.415 2.637 13.069 1.00 95.56 84 GLU A N 1
ATOM 651 C CA . GLU A 1 84 ? -7.423 4.048 12.696 1.00 95.56 84 GLU A CA 1
ATOM 652 C C . GLU A 1 84 ? -6.723 4.211 11.348 1.00 95.56 84 GLU A C 1
ATOM 654 O O . GLU A 1 84 ? -5.647 3.664 11.121 1.00 95.56 84 GLU A O 1
ATOM 659 N N . VAL A 1 85 ? -7.337 4.982 10.461 1.00 95.38 85 VAL A N 1
ATOM 660 C CA . VAL A 1 85 ? -6.797 5.326 9.151 1.00 95.38 85 VAL A CA 1
ATOM 661 C C . VAL A 1 85 ? -6.388 6.788 9.169 1.00 95.38 85 VAL A C 1
ATOM 663 O O . VAL A 1 85 ? -7.199 7.657 9.490 1.00 95.38 85 VAL A O 1
ATOM 666 N N . THR A 1 86 ? -5.148 7.073 8.782 1.00 94.06 86 THR A N 1
ATOM 667 C CA . THR A 1 86 ? -4.654 8.434 8.567 1.00 94.06 86 THR A CA 1
ATOM 668 C C . THR A 1 86 ? -4.471 8.674 7.071 1.00 94.06 86 THR A C 1
ATOM 670 O O . THR A 1 86 ? -3.683 8.000 6.410 1.00 94.06 86 THR A O 1
ATOM 673 N N . MET A 1 87 ? -5.201 9.644 6.525 1.00 92.44 87 MET A N 1
ATOM 674 C CA . MET A 1 87 ? -5.079 10.056 5.125 1.00 92.44 87 MET A CA 1
ATOM 675 C C . MET A 1 87 ? -3.804 10.881 4.888 1.00 92.44 87 MET A C 1
ATOM 677 O O . MET A 1 87 ? -3.257 11.476 5.817 1.00 92.44 87 MET A O 1
ATOM 681 N N . HIS A 1 88 ? -3.384 11.020 3.625 1.00 89.38 88 HIS A N 1
ATOM 682 C CA . HIS A 1 88 ? -2.233 11.850 3.222 1.00 89.38 88 HIS A CA 1
ATOM 683 C C . HIS A 1 88 ? -2.291 13.309 3.732 1.00 89.38 88 HIS A C 1
ATOM 685 O O . HIS A 1 88 ? -1.266 13.937 3.981 1.00 89.38 88 HIS A O 1
ATOM 691 N N . ASN A 1 89 ? -3.496 13.857 3.930 1.00 89.62 89 ASN A N 1
ATOM 692 C CA . ASN A 1 89 ? -3.724 15.199 4.475 1.00 89.62 89 ASN A CA 1
ATOM 693 C C . ASN A 1 89 ? -3.703 15.251 6.019 1.00 89.62 89 ASN A C 1
ATOM 695 O O . ASN A 1 89 ? -4.105 16.259 6.599 1.00 89.62 89 ASN A O 1
ATOM 699 N N . ARG A 1 90 ? -3.254 14.173 6.676 1.00 90.56 90 ARG A N 1
ATOM 700 C CA . ARG A 1 90 ? -3.166 13.985 8.134 1.00 90.56 90 ARG A CA 1
ATOM 701 C C . ARG A 1 90 ? -4.507 13.896 8.872 1.00 90.56 90 ARG A C 1
ATOM 703 O O . ARG A 1 90 ? -4.514 13.839 10.101 1.00 90.56 90 ARG A O 1
ATOM 710 N N . LYS A 1 91 ? -5.642 13.847 8.166 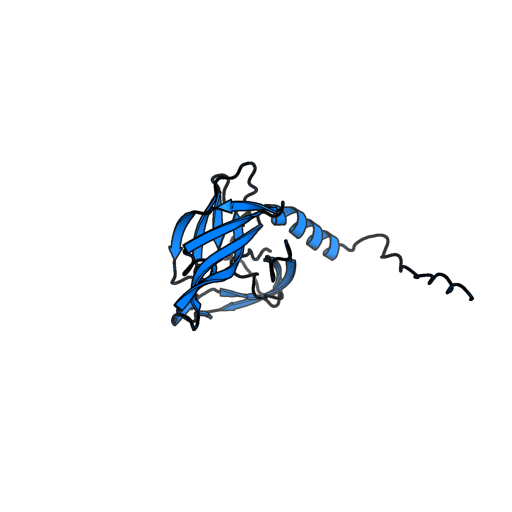1.00 92.38 91 LYS A N 1
ATOM 711 C CA . LYS A 1 91 ? -6.944 13.574 8.793 1.00 92.38 91 LYS A CA 1
ATOM 712 C C . LYS A 1 91 ? -7.046 12.107 9.195 1.00 92.38 91 LYS A C 1
ATOM 714 O O . LYS A 1 91 ? -6.619 11.229 8.448 1.00 92.38 91 LYS A O 1
ATOM 719 N N . LYS A 1 92 ? -7.637 11.870 10.365 1.00 94.75 92 LYS A N 1
ATOM 720 C CA . LYS A 1 92 ? -7.778 10.552 10.984 1.00 94.75 92 LYS A CA 1
ATOM 721 C C . LYS A 1 92 ? -9.233 10.118 11.012 1.00 94.75 92 LYS A C 1
ATOM 723 O O . LYS A 1 92 ? -10.105 10.924 11.332 1.00 94.75 92 LYS A O 1
ATOM 728 N N . PHE A 1 93 ? -9.471 8.846 10.729 1.00 96.56 93 PHE A N 1
ATOM 729 C CA . PHE A 1 93 ? -10.793 8.236 10.715 1.00 96.56 93 PHE A CA 1
ATOM 730 C C . PHE A 1 93 ? -10.737 6.887 11.419 1.00 96.56 93 PHE A C 1
ATOM 732 O O . PHE A 1 93 ? -9.791 6.121 11.245 1.00 96.56 93 PHE A O 1
ATOM 739 N N . ARG A 1 94 ? -11.762 6.577 12.214 1.00 97.12 94 ARG A N 1
ATOM 740 C CA . ARG A 1 94 ? -11.957 5.213 12.708 1.00 97.12 94 ARG A CA 1
ATOM 741 C C . ARG A 1 94 ? -12.441 4.359 11.542 1.00 97.12 94 ARG A C 1
ATOM 743 O O . ARG A 1 94 ? -13.336 4.789 10.819 1.00 97.12 94 ARG A O 1
ATOM 750 N N . ALA A 1 95 ? -11.863 3.174 11.390 1.00 97.81 95 ALA A N 1
ATOM 751 C CA . ALA A 1 95 ? -12.283 2.226 10.375 1.00 97.81 95 ALA A CA 1
ATOM 752 C C . ALA A 1 95 ? -13.069 1.061 10.980 1.00 97.81 95 ALA A C 1
ATOM 754 O O . ALA A 1 95 ? -12.827 0.652 12.120 1.00 97.81 95 ALA A O 1
ATOM 755 N N . THR A 1 96 ? -13.996 0.520 10.199 1.00 97.69 96 THR A N 1
ATOM 756 C CA . THR A 1 96 ? -14.670 -0.752 10.469 1.00 97.69 96 THR A CA 1
ATOM 757 C C . THR A 1 96 ? -14.159 -1.814 9.506 1.00 97.69 96 THR A C 1
ATOM 759 O O . THR A 1 96 ? -13.796 -1.511 8.372 1.00 97.69 96 THR A O 1
ATOM 762 N N . VAL A 1 97 ? -14.104 -3.068 9.948 1.00 97.25 97 VAL A N 1
ATOM 763 C CA . VAL A 1 97 ? -13.749 -4.188 9.068 1.00 97.25 97 VAL A CA 1
ATOM 764 C C . VAL A 1 97 ? -14.987 -4.581 8.265 1.00 97.25 97 VAL A C 1
ATOM 766 O O . VAL A 1 97 ? -16.046 -4.806 8.848 1.00 97.25 97 VAL A O 1
ATOM 769 N N . VAL A 1 98 ? -14.856 -4.642 6.939 1.00 98.00 98 VAL A N 1
ATOM 770 C CA . VAL A 1 98 ? -15.929 -5.052 6.016 1.00 98.00 98 VAL A CA 1
ATOM 771 C C . VAL A 1 98 ? -15.808 -6.532 5.675 1.00 98.00 98 VAL A C 1
ATOM 773 O O . VAL A 1 98 ? -16.805 -7.247 5.672 1.00 98.00 98 VAL A O 1
ATOM 776 N N . GLY A 1 99 ? -14.586 -7.002 5.425 1.00 97.50 99 GLY A N 1
ATOM 777 C CA . GLY A 1 99 ? -14.308 -8.400 5.121 1.00 97.50 99 GLY A CA 1
ATOM 778 C C . GLY A 1 99 ? -12.818 -8.705 5.176 1.00 97.50 99 GLY A C 1
ATOM 779 O O . GLY A 1 99 ? -11.983 -7.805 5.067 1.00 97.50 99 GLY A O 1
ATOM 780 N N . THR A 1 100 ? -12.487 -9.978 5.359 1.00 96.94 100 THR A N 1
ATOM 781 C CA . THR A 1 100 ? -11.108 -10.462 5.425 1.00 96.94 100 THR A CA 1
ATOM 782 C C . THR A 1 100 ? -10.955 -11.752 4.636 1.00 96.94 100 THR A C 1
ATOM 784 O O . THR A 1 100 ? -11.879 -12.558 4.545 1.00 96.94 100 THR A O 1
ATOM 787 N N . ASP A 1 101 ? -9.758 -11.947 4.102 1.00 94.25 101 ASP A N 1
ATOM 788 C CA . ASP A 1 101 ? -9.287 -13.197 3.533 1.00 94.25 101 ASP A CA 1
ATOM 789 C C . ASP A 1 101 ? -7.886 -13.489 4.095 1.00 94.25 101 ASP A C 1
ATOM 791 O O . ASP A 1 101 ? -6.876 -13.038 3.547 1.00 94.25 101 ASP A O 1
ATOM 795 N N . PRO A 1 102 ? -7.805 -14.235 5.210 1.00 91.31 102 PRO A N 1
ATOM 796 C CA . PRO A 1 102 ? -6.529 -14.593 5.821 1.00 91.31 102 PRO A CA 1
ATOM 797 C C . PRO A 1 102 ? -5.633 -15.471 4.936 1.00 91.31 102 PRO A C 1
ATOM 799 O O . PRO A 1 102 ? -4.432 -15.539 5.186 1.00 91.31 102 PRO A O 1
ATOM 802 N N . THR A 1 103 ? -6.188 -16.167 3.935 1.00 88.75 103 THR A N 1
ATOM 803 C CA . THR A 1 103 ? -5.416 -17.093 3.086 1.00 88.75 103 THR A CA 1
ATOM 804 C C . THR A 1 103 ? -4.558 -16.359 2.063 1.00 88.75 103 THR A C 1
ATOM 806 O O . THR A 1 103 ? -3.440 -16.787 1.795 1.00 88.75 103 THR A O 1
ATOM 809 N N . HIS A 1 104 ? -5.040 -15.216 1.575 1.00 89.69 104 HIS A N 1
ATOM 810 C CA . HIS A 1 104 ? -4.310 -14.333 0.661 1.00 89.69 104 HIS A CA 1
ATOM 811 C C . HIS A 1 104 ? -3.757 -13.084 1.360 1.00 89.69 104 HIS A C 1
ATOM 813 O O . HIS A 1 104 ? -3.306 -12.154 0.698 1.00 89.69 104 HIS A O 1
ATOM 819 N N . ASP A 1 105 ? -3.822 -13.052 2.695 1.00 92.31 105 ASP A N 1
ATOM 820 C CA . ASP A 1 105 ? -3.430 -11.916 3.525 1.00 92.31 105 ASP A CA 1
ATOM 821 C C . ASP A 1 105 ? -4.106 -10.597 3.097 1.00 92.31 105 ASP A C 1
ATOM 823 O O . ASP A 1 105 ? -3.459 -9.558 3.001 1.00 92.31 105 ASP A O 1
ATOM 827 N N . LEU A 1 106 ? -5.420 -10.609 2.843 1.00 95.19 106 LEU A N 1
ATOM 828 C CA . LEU A 1 106 ? -6.185 -9.430 2.412 1.00 95.19 106 LEU A CA 1
ATOM 829 C C . LEU A 1 106 ? -7.253 -9.021 3.428 1.00 95.19 106 LEU A C 1
ATOM 831 O O . LEU A 1 106 ? -7.913 -9.850 4.056 1.00 95.19 106 LEU A O 1
ATOM 835 N N . ALA A 1 107 ? -7.483 -7.717 3.546 1.00 97.69 107 ALA A N 1
ATOM 836 C CA . ALA A 1 107 ? -8.605 -7.166 4.293 1.00 97.69 107 ALA A CA 1
ATOM 837 C C . ALA A 1 107 ? -9.177 -5.927 3.603 1.00 97.69 107 ALA A C 1
ATOM 839 O O . ALA A 1 107 ? -8.442 -5.085 3.085 1.00 97.69 107 ALA A O 1
ATOM 840 N N . VAL A 1 108 ? -10.503 -5.800 3.657 1.00 98.50 108 VAL A N 1
ATOM 841 C CA . VAL A 1 108 ? -11.220 -4.579 3.293 1.00 98.50 108 VAL A CA 1
ATOM 842 C C . VAL A 1 108 ? -11.742 -3.935 4.569 1.00 98.50 108 VAL A C 1
ATOM 844 O O . VAL A 1 108 ? -12.504 -4.540 5.328 1.00 98.50 108 VAL A O 1
ATOM 847 N N . ILE A 1 109 ? -11.342 -2.688 4.793 1.00 98.50 109 ILE A N 1
ATOM 848 C CA . ILE A 1 109 ? -11.857 -1.837 5.869 1.00 98.50 109 ILE A CA 1
ATOM 849 C C . ILE A 1 109 ? -12.608 -0.650 5.266 1.00 98.50 109 ILE A C 1
ATOM 851 O O . ILE A 1 109 ? -12.403 -0.311 4.103 1.00 98.50 109 ILE A O 1
ATOM 855 N N . LYS A 1 110 ? -13.474 -0.001 6.041 1.00 98.62 110 LYS A N 1
ATOM 856 C CA . LYS A 1 110 ? -14.248 1.161 5.599 1.00 98.62 110 LYS A CA 1
ATOM 857 C C . LYS A 1 110 ? -14.082 2.337 6.545 1.00 98.62 110 LYS A C 1
ATOM 859 O O . LYS A 1 110 ? -14.104 2.161 7.761 1.00 98.62 110 LYS A O 1
ATOM 864 N N . ILE A 1 111 ? -13.969 3.534 5.978 1.00 98.44 111 ILE A N 1
ATOM 865 C CA . ILE A 1 111 ? -14.034 4.812 6.696 1.00 98.44 111 ILE A CA 1
ATOM 866 C C . IL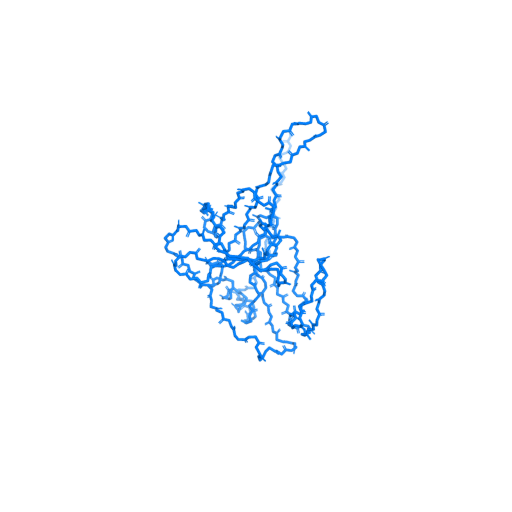E A 1 111 ? -15.194 5.663 6.181 1.00 98.44 111 ILE A C 1
ATOM 868 O O . ILE A 1 111 ? -15.619 5.520 5.039 1.00 98.44 111 ILE A O 1
ATOM 872 N N . ASP A 1 112 ? -15.671 6.588 7.008 1.00 98.00 112 ASP A N 1
ATOM 873 C CA . ASP A 1 112 ? -16.620 7.623 6.596 1.00 98.00 112 ASP A CA 1
ATOM 874 C C . ASP A 1 112 ? -15.876 8.952 6.442 1.00 98.00 112 ASP A C 1
ATOM 876 O O . ASP A 1 112 ? -15.592 9.649 7.419 1.00 98.00 112 ASP A O 1
ATOM 880 N N . ALA A 1 113 ? -15.515 9.289 5.203 1.00 95.44 113 ALA A N 1
ATOM 881 C CA . ALA A 1 113 ? -14.726 10.473 4.885 1.00 95.44 113 ALA A CA 1
ATOM 882 C C . ALA A 1 113 ? -15.182 11.112 3.560 1.00 95.44 113 ALA A C 1
ATOM 884 O O . ALA A 1 113 ? -15.458 10.401 2.596 1.00 95.44 113 ALA A O 1
ATOM 885 N N . PRO A 1 114 ? -15.249 12.452 3.471 1.00 95.06 114 PRO A N 1
ATOM 886 C CA . PRO A 1 114 ? -15.590 13.134 2.227 1.00 95.06 114 PRO A CA 1
ATOM 887 C C . PRO A 1 114 ? -14.374 13.269 1.297 1.00 95.06 114 PRO A C 1
ATOM 889 O O . PRO A 1 114 ? -13.228 13.282 1.746 1.00 95.06 114 PRO A O 1
ATOM 892 N N . ASN A 1 115 ? -14.635 13.500 0.005 1.00 93.88 115 ASN A N 1
ATOM 893 C CA . ASN A 1 115 ? -13.626 13.854 -1.008 1.00 93.88 115 ASN A CA 1
ATOM 894 C C . ASN A 1 115 ? -12.503 12.816 -1.176 1.00 93.88 115 ASN A C 1
ATOM 896 O O . ASN A 1 115 ? -11.330 13.161 -1.330 1.00 93.88 115 ASN A O 1
ATOM 900 N N . LEU A 1 116 ? -12.868 11.537 -1.151 1.00 96.81 116 LEU A N 1
ATOM 901 C CA . LEU A 1 116 ? -11.931 10.438 -1.346 1.00 96.81 116 LEU A CA 1
ATOM 902 C C . LEU A 1 116 ? -11.412 10.377 -2.781 1.00 96.81 116 LEU A C 1
ATOM 904 O O . LEU A 1 116 ? -12.142 10.674 -3.727 1.00 96.81 116 LEU A O 1
ATOM 908 N N . THR A 1 117 ? -10.161 9.959 -2.952 1.00 96.88 117 THR A N 1
ATOM 909 C CA . THR A 1 117 ? -9.560 9.686 -4.264 1.00 96.88 117 THR A CA 1
ATOM 910 C C . THR A 1 117 ? -9.265 8.193 -4.338 1.00 96.88 117 THR A C 1
ATOM 912 O O . THR A 1 117 ? -8.346 7.744 -3.664 1.00 96.88 117 THR A O 1
ATOM 915 N N . PRO A 1 118 ? -10.052 7.407 -5.088 1.00 97.94 118 PRO A N 1
ATOM 916 C CA . PRO A 1 118 ? -9.772 5.990 -5.276 1.00 97.94 118 PRO A CA 1
ATOM 917 C C . PRO A 1 118 ? -8.494 5.784 -6.086 1.00 97.94 118 PRO A C 1
ATOM 919 O O . PRO A 1 118 ? -8.185 6.575 -6.981 1.00 97.94 118 PRO A O 1
ATOM 922 N N . ALA A 1 119 ? -7.746 4.732 -5.779 1.00 96.75 119 ALA A N 1
ATOM 923 C CA . ALA A 1 119 ? -6.703 4.229 -6.657 1.00 96.75 119 ALA A CA 1
ATOM 924 C C . ALA A 1 119 ? -7.338 3.590 -7.901 1.00 96.75 119 ALA A C 1
ATOM 926 O O . ALA A 1 119 ? -8.438 3.040 -7.846 1.00 96.75 119 ALA A O 1
ATOM 927 N N . VAL A 1 120 ? -6.633 3.647 -9.029 1.00 95.50 120 VAL A N 1
ATOM 928 C CA . VAL A 1 120 ? -7.028 2.919 -10.238 1.00 95.50 120 VAL A CA 1
ATOM 929 C C . VAL A 1 120 ? -6.389 1.537 -10.181 1.00 95.50 120 VAL A C 1
ATOM 931 O O . VAL A 1 120 ? -5.166 1.436 -10.101 1.00 95.50 120 VAL A O 1
ATOM 934 N N . LEU A 1 121 ? -7.205 0.484 -10.216 1.00 94.69 121 LEU A N 1
ATOM 935 C CA . LEU A 1 121 ? -6.711 -0.891 -10.246 1.00 94.69 121 LEU A CA 1
ATOM 936 C C . LEU A 1 121 ? -6.246 -1.256 -11.659 1.00 94.69 121 LEU A C 1
ATOM 938 O O . LEU A 1 121 ? -6.968 -1.043 -12.634 1.00 94.69 121 LEU A O 1
ATOM 942 N N . GLY A 1 122 ? -5.032 -1.795 -11.753 1.00 92.12 122 GLY A N 1
ATOM 943 C CA . GLY A 1 122 ? -4.474 -2.329 -12.992 1.00 92.12 122 GLY A CA 1
ATOM 944 C C . GLY A 1 122 ? -4.832 -3.800 -13.215 1.00 92.12 122 GLY A C 1
ATOM 945 O O . GLY A 1 122 ? -5.311 -4.485 -12.315 1.00 92.12 122 GLY A O 1
ATOM 946 N N . ASP A 1 123 ? -4.559 -4.289 -14.423 1.00 92.31 123 ASP A N 1
ATOM 947 C CA . ASP A 1 123 ? -4.628 -5.712 -14.765 1.00 92.31 123 ASP A CA 1
ATOM 948 C C . ASP A 1 123 ? -3.239 -6.347 -14.619 1.00 92.31 123 ASP A C 1
ATOM 950 O O . ASP A 1 123 ? -2.312 -6.003 -15.356 1.00 92.31 123 ASP A O 1
ATOM 954 N N . SER A 1 124 ? -3.088 -7.271 -13.670 1.00 93.19 124 SER A N 1
ATOM 955 C CA . SER A 1 124 ? -1.814 -7.940 -13.390 1.00 93.19 124 SER A CA 1
ATOM 956 C C . SER A 1 124 ? -1.477 -9.073 -14.367 1.00 93.19 124 SER A C 1
ATOM 958 O O . SER A 1 124 ? -0.318 -9.478 -14.430 1.00 93.19 124 SER A O 1
ATOM 960 N N . ARG A 1 125 ? -2.435 -9.561 -15.175 1.00 91.81 125 ARG A N 1
ATOM 961 C CA . ARG A 1 125 ? -2.256 -10.745 -16.048 1.00 91.81 125 ARG A CA 1
ATOM 962 C C . ARG A 1 125 ? -1.198 -10.563 -17.135 1.00 91.81 125 ARG A C 1
ATOM 964 O O . ARG A 1 125 ? -0.687 -11.541 -17.666 1.00 91.81 125 ARG A O 1
ATOM 971 N N . ASN A 1 126 ? -0.894 -9.313 -17.477 1.00 89.94 126 ASN A N 1
ATOM 972 C CA . ASN A 1 126 ? 0.066 -8.950 -18.519 1.00 89.94 126 ASN A CA 1
ATOM 973 C C . ASN A 1 126 ? 1.349 -8.319 -17.950 1.00 89.94 126 ASN A C 1
ATOM 975 O O . ASN A 1 126 ? 2.087 -7.666 -18.695 1.00 89.94 126 ASN A O 1
ATOM 979 N N . LEU A 1 127 ? 1.604 -8.464 -16.642 1.00 93.81 127 LEU A N 1
ATOM 980 C CA . LEU A 1 127 ? 2.852 -7.999 -16.042 1.00 93.81 127 LEU A CA 1
ATOM 981 C C . LEU A 1 127 ? 4.044 -8.769 -16.614 1.00 93.81 127 LEU A C 1
ATOM 983 O O . LEU A 1 127 ? 3.997 -9.982 -16.810 1.00 93.81 127 LEU A O 1
ATOM 987 N N . GLN A 1 128 ? 5.130 -8.050 -16.866 1.00 95.12 128 GLN A N 1
ATOM 988 C CA . GLN A 1 128 ? 6.357 -8.597 -17.435 1.00 95.12 128 GLN A CA 1
ATOM 989 C C . GLN A 1 128 ? 7.542 -8.288 -16.529 1.00 95.12 128 GLN A C 1
ATOM 991 O O . GLN A 1 128 ? 7.685 -7.173 -16.023 1.00 95.12 128 GLN A O 1
ATOM 996 N N . VAL A 1 129 ? 8.428 -9.271 -16.367 1.00 97.06 129 VAL A N 1
ATOM 997 C CA . VAL A 1 129 ? 9.712 -9.077 -15.685 1.00 97.06 129 VAL A CA 1
ATOM 998 C C . VAL A 1 129 ? 10.491 -7.953 -16.374 1.00 97.06 129 VAL A C 1
ATOM 1000 O O . VAL A 1 129 ? 10.579 -7.909 -17.600 1.00 97.06 129 VAL A O 1
ATOM 1003 N N . GLY A 1 130 ? 11.037 -7.031 -15.581 1.00 96.69 130 GLY A N 1
ATOM 1004 C CA . GLY A 1 130 ? 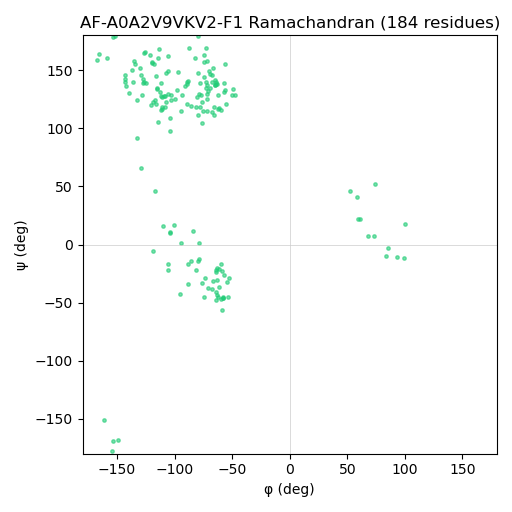11.714 -5.823 -16.053 1.00 96.69 130 GLY A CA 1
ATOM 1005 C C . GLY A 1 130 ? 10.823 -4.581 -16.151 1.00 96.69 130 GLY A C 1
ATOM 1006 O O . GLY A 1 130 ? 11.353 -3.482 -16.309 1.00 96.69 130 GLY A O 1
ATOM 1007 N N . GLN A 1 131 ? 9.495 -4.703 -16.018 1.00 97.00 131 GLN A N 1
ATOM 1008 C CA . GLN A 1 131 ? 8.620 -3.529 -15.942 1.00 97.00 131 GLN A CA 1
ATOM 1009 C C . GLN A 1 131 ? 8.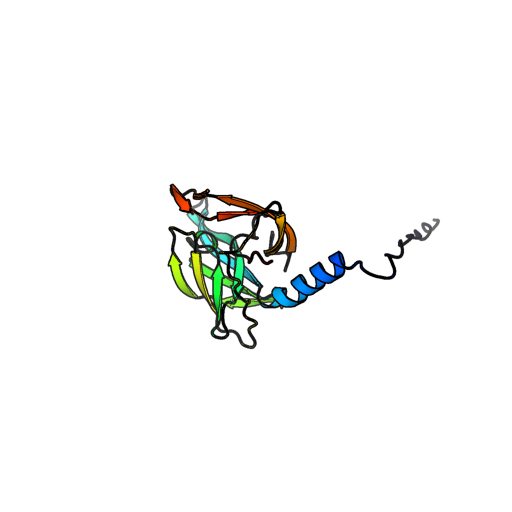899 -2.718 -14.683 1.00 97.00 131 GLN A C 1
ATOM 1011 O O . GLN A 1 131 ? 9.041 -3.281 -13.601 1.00 97.00 131 GLN A O 1
ATOM 1016 N N . LYS A 1 132 ? 8.938 -1.392 -14.825 1.00 96.75 132 LYS A N 1
ATOM 1017 C CA . LYS A 1 132 ? 9.096 -0.465 -13.705 1.00 96.75 132 LYS A CA 1
ATOM 1018 C C . LYS A 1 132 ? 7.899 -0.571 -12.765 1.00 96.75 132 LYS A C 1
ATOM 1020 O O . LYS A 1 132 ? 6.763 -0.626 -13.225 1.00 96.75 132 LYS A O 1
ATOM 1025 N N . VAL A 1 133 ? 8.170 -0.551 -11.466 1.00 97.38 133 VAL A N 1
ATOM 1026 C CA . VAL A 1 133 ? 7.138 -0.492 -10.434 1.00 97.38 133 VAL A CA 1
ATOM 1027 C C . VAL A 1 133 ? 7.472 0.518 -9.350 1.00 97.38 133 VAL A C 1
ATOM 1029 O O . VAL A 1 133 ? 8.632 0.877 -9.121 1.00 97.38 133 VAL A O 1
ATOM 1032 N N . TYR A 1 134 ? 6.426 0.956 -8.665 1.00 96.19 134 TYR A N 1
ATOM 1033 C CA . TYR A 1 134 ? 6.470 1.948 -7.609 1.00 96.19 134 TYR A CA 1
ATOM 1034 C C . TYR A 1 134 ? 5.680 1.458 -6.406 1.00 96.19 134 TYR A C 1
ATOM 1036 O O . TYR A 1 134 ? 4.496 1.156 -6.530 1.00 96.19 134 TYR A O 1
ATOM 1044 N N . ALA A 1 135 ? 6.311 1.408 -5.241 1.00 95.25 135 ALA A N 1
ATOM 1045 C CA . ALA A 1 135 ? 5.625 1.139 -3.987 1.00 95.25 135 ALA A CA 1
ATOM 1046 C C . ALA A 1 135 ? 5.454 2.454 -3.232 1.00 95.25 135 ALA A C 1
ATOM 1048 O O . ALA A 1 135 ? 6.421 3.196 -3.049 1.00 95.25 135 ALA A O 1
ATOM 1049 N N . ILE A 1 136 ? 4.228 2.750 -2.802 1.00 93.81 136 ILE A N 1
ATOM 1050 C CA . ILE A 1 136 ? 3.952 3.895 -1.932 1.00 93.81 136 ILE A CA 1
ATOM 1051 C C . ILE A 1 136 ? 3.360 3.371 -0.633 1.00 93.81 136 ILE A C 1
ATOM 1053 O O . ILE A 1 136 ? 2.330 2.704 -0.630 1.00 93.81 136 ILE A O 1
ATOM 1057 N N . GLY A 1 137 ? 4.008 3.696 0.476 1.00 88.81 137 GLY A N 1
ATOM 1058 C CA . GLY A 1 137 ? 3.578 3.287 1.804 1.00 88.81 137 GLY A CA 1
ATOM 1059 C C . GLY A 1 137 ? 3.968 4.307 2.860 1.00 88.81 137 GLY A C 1
ATOM 1060 O O . GLY A 1 137 ? 4.372 5.432 2.561 1.00 88.81 137 GLY A O 1
ATOM 1061 N N . ASN A 1 138 ? 3.834 3.915 4.119 1.00 80.38 138 ASN A N 1
ATOM 1062 C CA . ASN A 1 138 ? 4.137 4.758 5.268 1.00 80.38 138 ASN A CA 1
ATOM 1063 C C . ASN A 1 138 ? 5.063 4.016 6.240 1.00 80.38 138 ASN A C 1
ATOM 1065 O O . ASN A 1 138 ? 4.648 3.696 7.359 1.00 80.38 138 ASN A O 1
ATOM 1069 N N . PRO A 1 139 ? 6.311 3.722 5.838 1.00 61.81 139 PRO A N 1
ATOM 1070 C CA . PRO A 1 139 ? 7.281 3.141 6.740 1.00 61.81 139 PRO A CA 1
ATOM 1071 C C . PRO A 1 139 ? 7.547 4.125 7.885 1.00 61.81 139 PRO A C 1
ATOM 1073 O O . PRO A 1 139 ? 7.795 5.313 7.669 1.00 61.81 139 PRO A O 1
ATOM 1076 N N . PHE A 1 140 ? 7.447 3.632 9.120 1.00 56.78 140 PHE A N 1
ATOM 1077 C CA . PHE A 1 140 ? 7.713 4.395 10.350 1.00 56.78 140 PHE A CA 1
ATOM 1078 C C . PHE A 1 140 ? 6.812 5.627 10.585 1.00 56.78 140 PHE A C 1
ATOM 1080 O O . PHE A 1 140 ? 7.202 6.551 11.298 1.00 56.78 140 PHE A O 1
ATOM 1087 N N . GLY A 1 141 ? 5.621 5.680 9.976 1.00 60.03 141 GLY A N 1
ATOM 1088 C CA . GLY A 1 141 ? 4.691 6.807 10.135 1.00 60.03 141 GLY A CA 1
ATOM 1089 C C . GLY A 1 141 ? 5.116 8.096 9.413 1.00 60.03 141 GLY A C 1
ATOM 1090 O O . GLY A 1 141 ? 4.461 9.129 9.568 1.00 60.03 141 GLY A O 1
ATOM 1091 N N . LEU A 1 142 ? 6.178 8.045 8.600 1.00 58.41 142 LEU A N 1
ATOM 1092 C CA . LEU A 1 142 ? 6.545 9.113 7.673 1.00 58.41 142 LEU A CA 1
ATOM 1093 C C . LEU A 1 142 ? 5.585 9.059 6.478 1.00 58.41 142 LEU A C 1
ATOM 1095 O O . LEU A 1 142 ? 5.542 8.070 5.746 1.00 58.41 142 LEU A O 1
ATOM 1099 N N . ALA A 1 143 ? 4.775 10.106 6.317 1.00 63.75 143 ALA A N 1
ATOM 1100 C CA . ALA A 1 143 ? 3.712 10.141 5.319 1.00 63.75 143 ALA A CA 1
ATOM 1101 C C . ALA A 1 143 ? 4.265 10.014 3.886 1.00 63.75 143 ALA A C 1
ATOM 1103 O O . ALA A 1 143 ? 4.977 10.904 3.422 1.00 63.75 143 ALA A O 1
ATOM 1104 N N . GLY A 1 144 ? 3.884 8.946 3.180 1.00 74.56 144 GLY A N 1
ATOM 1105 C CA . GLY A 1 144 ? 4.069 8.796 1.737 1.00 74.56 144 GLY A CA 1
ATOM 1106 C C . GLY A 1 144 ? 5.499 8.507 1.291 1.00 74.56 144 GLY A C 1
ATOM 1107 O O . GLY A 1 144 ? 6.017 9.183 0.407 1.00 74.56 144 GLY A O 1
ATOM 1108 N N . THR A 1 145 ? 6.156 7.497 1.857 1.00 89.06 145 THR A N 1
ATOM 1109 C CA . THR A 1 145 ? 7.432 7.047 1.285 1.00 89.06 145 THR A CA 1
ATOM 1110 C C . THR A 1 145 ? 7.172 6.314 -0.021 1.00 89.06 145 THR A C 1
ATOM 1112 O O . THR A 1 145 ? 6.414 5.346 -0.059 1.00 89.06 145 THR A O 1
ATOM 1115 N N . MET A 1 146 ? 7.831 6.770 -1.082 1.00 93.12 146 MET A N 1
ATOM 1116 C CA . MET A 1 146 ? 7.838 6.112 -2.379 1.00 93.12 146 MET A CA 1
ATOM 1117 C C . MET A 1 146 ? 9.179 5.428 -2.602 1.00 93.12 146 MET A C 1
ATOM 1119 O O . MET A 1 146 ? 10.232 6.053 -2.475 1.00 93.12 146 MET A O 1
ATOM 1123 N N . THR A 1 147 ? 9.134 4.161 -2.986 1.00 94.25 147 THR A N 1
ATOM 1124 C CA . THR A 1 147 ? 10.286 3.426 -3.504 1.00 94.25 147 THR A CA 1
ATOM 1125 C C . THR A 1 147 ? 9.985 2.958 -4.921 1.00 94.25 147 THR A C 1
ATOM 1127 O O . THR A 1 147 ? 8.832 2.866 -5.346 1.00 94.25 147 THR A O 1
ATOM 1130 N N . ARG A 1 148 ? 11.041 2.727 -5.695 1.00 95.75 148 ARG A N 1
ATOM 1131 C CA . ARG A 1 148 ? 10.958 2.317 -7.095 1.00 95.75 148 ARG A CA 1
ATOM 1132 C C . ARG A 1 148 ? 11.833 1.098 -7.307 1.00 95.75 148 ARG A C 1
ATOM 1134 O O . ARG A 1 148 ? 12.904 1.011 -6.715 1.00 95.75 148 ARG A O 1
ATOM 1141 N N . GLY A 1 149 ? 11.387 0.228 -8.197 1.00 96.94 149 GLY A N 1
ATOM 1142 C CA . GLY A 1 149 ? 12.139 -0.918 -8.673 1.00 96.94 149 GLY A CA 1
ATOM 1143 C C . GLY A 1 149 ? 11.562 -1.422 -9.986 1.00 96.94 149 GLY A C 1
ATOM 1144 O O . GLY A 1 149 ? 10.961 -0.662 -10.752 1.00 96.94 149 GLY A O 1
ATOM 1145 N N . ILE A 1 150 ? 11.717 -2.714 -10.218 1.00 97.94 150 ILE A N 1
ATOM 1146 C CA . ILE A 1 150 ? 11.125 -3.453 -11.325 1.00 97.94 150 ILE A CA 1
ATOM 1147 C C . ILE A 1 150 ? 10.353 -4.672 -10.819 1.00 97.94 150 ILE A C 1
ATOM 1149 O O . ILE A 1 150 ? 10.538 -5.120 -9.686 1.00 97.94 150 ILE A O 1
ATOM 1153 N N . VAL A 1 151 ? 9.514 -5.251 -11.672 1.00 97.88 151 VAL A N 1
ATOM 1154 C CA . VAL A 1 151 ? 9.067 -6.636 -11.517 1.00 97.88 151 VAL A CA 1
ATOM 1155 C C . VAL A 1 151 ? 10.284 -7.536 -11.714 1.00 97.88 151 VAL A C 1
ATOM 1157 O O . VAL A 1 151 ? 10.824 -7.629 -12.816 1.00 97.88 151 VAL A O 1
ATOM 1160 N N . SER A 1 152 ? 10.736 -8.192 -10.653 1.00 97.44 152 SER A N 1
ATOM 1161 C CA . SER A 1 152 ? 11.879 -9.106 -10.683 1.00 97.44 152 SER A CA 1
ATOM 1162 C C . SER A 1 152 ? 11.468 -10.536 -11.039 1.00 97.44 152 SER A C 1
ATOM 1164 O O . SER A 1 152 ? 12.234 -11.246 -11.683 1.00 97.44 152 SER A O 1
ATOM 1166 N N . SER A 1 153 ? 10.279 -10.979 -10.617 1.00 96.44 153 SER A N 1
ATOM 1167 C CA . SER A 1 153 ? 9.687 -12.275 -10.990 1.00 96.44 153 SER A CA 1
ATOM 1168 C C . SER A 1 153 ? 8.192 -12.330 -10.644 1.00 96.44 153 SER A C 1
ATOM 1170 O O . SER A 1 153 ? 7.712 -11.514 -9.859 1.00 96.44 153 SER A O 1
ATOM 1172 N N . ILE A 1 154 ? 7.471 -13.302 -11.211 1.00 94.69 154 ILE A N 1
ATOM 1173 C CA . ILE A 1 154 ? 6.135 -13.733 -10.767 1.00 94.69 154 ILE A CA 1
ATOM 1174 C C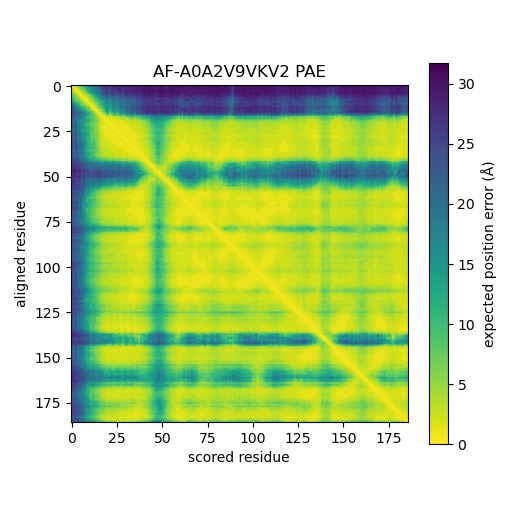 . ILE A 1 154 ? 6.280 -15.183 -10.312 1.00 94.69 154 ILE A C 1
ATOM 1176 O O . ILE A 1 154 ? 6.771 -16.011 -11.085 1.00 94.69 154 ILE A O 1
ATOM 1180 N N . ARG A 1 155 ? 5.959 -15.486 -9.053 1.00 92.12 155 ARG A N 1
ATOM 1181 C CA . ARG A 1 155 ? 6.273 -16.796 -8.462 1.00 92.12 155 ARG A CA 1
ATOM 1182 C C . ARG A 1 155 ? 5.411 -17.130 -7.248 1.00 92.12 155 ARG A C 1
ATOM 1184 O O . ARG A 1 155 ? 4.952 -16.213 -6.569 1.00 92.12 155 ARG A O 1
ATOM 1191 N N . PRO A 1 156 ? 5.324 -18.419 -6.881 1.00 91.06 156 PRO A N 1
ATOM 1192 C CA . PRO A 1 156 ? 4.693 -18.809 -5.639 1.00 91.06 156 PRO A CA 1
ATOM 1193 C C . PRO A 1 156 ? 5.496 -18.335 -4.420 1.00 91.06 156 PRO A C 1
ATOM 1195 O O . PRO A 1 156 ? 6.735 -18.418 -4.382 1.00 91.06 156 PRO A O 1
ATOM 1198 N N . VAL A 1 157 ? 4.778 -17.879 -3.396 1.00 89.75 157 VAL A N 1
ATOM 1199 C CA . VAL A 1 157 ? 5.301 -17.527 -2.071 1.00 89.75 157 VAL A CA 1
ATOM 1200 C C . VAL A 1 157 ? 4.486 -18.256 -1.010 1.00 89.75 157 VAL A C 1
ATOM 1202 O O . VAL A 1 157 ? 3.284 -18.449 -1.160 1.00 89.75 157 VAL A O 1
ATOM 1205 N N . LYS A 1 158 ? 5.159 -18.705 0.053 1.00 85.88 158 LYS A N 1
ATOM 1206 C CA . LYS A 1 158 ? 4.499 -19.268 1.230 1.00 85.88 158 LYS A CA 1
ATOM 1207 C C . LYS A 1 158 ? 4.419 -18.209 2.312 1.00 85.88 158 LYS A C 1
ATOM 1209 O O . LYS A 1 158 ? 5.451 -17.680 2.721 1.00 85.88 158 LYS A O 1
ATOM 1214 N N . GLU A 1 159 ? 3.211 -17.966 2.783 1.00 78.81 159 GLU A N 1
ATOM 1215 C CA . GLU A 1 159 ? 2.940 -17.104 3.919 1.00 78.81 159 GLU A CA 1
ATOM 1216 C C . GLU A 1 159 ? 3.333 -17.794 5.238 1.00 78.81 159 GLU A C 1
ATOM 1218 O O . GLU A 1 159 ? 3.366 -19.030 5.316 1.00 78.81 159 GLU A O 1
ATOM 1223 N N . PRO A 1 160 ? 3.607 -17.032 6.315 1.00 74.06 160 PRO A N 1
ATOM 1224 C CA . PRO A 1 160 ? 3.945 -17.591 7.627 1.00 74.06 160 PRO A CA 1
ATOM 1225 C C . PRO A 1 160 ? 2.878 -18.534 8.204 1.00 74.06 160 PRO A C 1
ATOM 1227 O O . PRO A 1 160 ? 3.200 -19.432 8.978 1.00 74.06 160 PRO A O 1
ATOM 1230 N N . ASN A 1 161 ? 1.614 -18.352 7.813 1.00 71.62 161 ASN A N 1
ATOM 1231 C CA . ASN A 1 161 ? 0.493 -19.216 8.195 1.00 71.62 161 ASN A CA 1
ATOM 1232 C C . ASN A 1 161 ? 0.424 -20.530 7.380 1.00 71.62 161 ASN A C 1
ATOM 1234 O O . ASN A 1 161 ? -0.481 -21.334 7.591 1.00 71.62 161 ASN A O 1
ATOM 1238 N N . GLY A 1 162 ? 1.367 -20.753 6.459 1.00 75.19 162 GLY A N 1
ATOM 1239 C CA . GLY A 1 162 ? 1.439 -21.927 5.593 1.00 75.19 162 GLY A CA 1
ATOM 1240 C C . GLY A 1 162 ? 0.604 -21.836 4.314 1.00 75.19 162 GLY A C 1
ATOM 1241 O O . GLY A 1 162 ? 0.689 -22.755 3.497 1.00 75.19 162 GLY A O 1
ATOM 1242 N N . ALA A 1 163 ? -0.163 -20.759 4.114 1.00 79.25 163 ALA A N 1
ATOM 1243 C CA . ALA A 1 163 ? -0.867 -20.512 2.861 1.00 79.25 163 ALA A CA 1
ATOM 1244 C C . ALA A 1 163 ? 0.127 -20.248 1.720 1.00 79.25 163 ALA A C 1
ATOM 1246 O O . ALA A 1 163 ? 1.248 -19.788 1.946 1.00 79.25 163 ALA A O 1
ATOM 1247 N N . ALA A 1 164 ? -0.272 -20.572 0.493 1.00 82.69 164 ALA A N 1
ATOM 1248 C CA . ALA A 1 164 ? 0.519 -20.305 -0.699 1.00 82.69 164 ALA A CA 1
ATOM 1249 C C . ALA A 1 164 ? -0.190 -19.256 -1.556 1.00 82.69 164 ALA A C 1
ATOM 1251 O O . ALA A 1 164 ? -1.381 -19.381 -1.828 1.00 82.69 164 ALA A O 1
ATOM 1252 N N . ILE A 1 165 ? 0.559 -18.244 -1.982 1.00 86.19 165 ILE A N 1
ATOM 1253 C CA . ILE A 1 165 ? 0.142 -17.270 -2.988 1.00 86.19 165 ILE A CA 1
ATOM 1254 C C . ILE A 1 165 ? 0.872 -17.647 -4.270 1.00 86.19 165 ILE A C 1
ATOM 1256 O O . ILE A 1 165 ? 2.089 -17.489 -4.334 1.00 86.19 165 ILE A O 1
ATOM 1260 N N . ASP A 1 166 ? 0.152 -18.169 -5.263 1.00 87.06 166 ASP A N 1
ATOM 1261 C CA . ASP A 1 166 ? 0.755 -18.786 -6.454 1.00 87.06 166 ASP A CA 1
ATOM 1262 C C . ASP A 1 166 ? 1.417 -17.774 -7.404 1.00 87.06 166 ASP A C 1
ATOM 1264 O O . ASP A 1 166 ? 2.480 -18.047 -7.963 1.00 87.06 166 ASP A O 1
ATOM 1268 N N . GLU A 1 167 ? 0.818 -16.591 -7.561 1.00 90.38 167 GLU A N 1
ATOM 1269 C CA . GLU A 1 167 ? 1.243 -15.562 -8.523 1.00 90.38 167 GLU A CA 1
ATOM 1270 C C . GLU A 1 167 ? 1.690 -14.267 -7.826 1.00 90.38 167 GLU A C 1
ATOM 1272 O O . GLU A 1 167 ? 1.311 -13.158 -8.207 1.00 90.38 167 GLU A O 1
ATOM 1277 N N . ALA A 1 168 ? 2.508 -14.388 -6.776 1.00 93.38 168 ALA A N 1
ATOM 1278 C CA . ALA A 1 168 ? 3.051 -13.220 -6.092 1.00 93.38 168 ALA A CA 1
ATOM 1279 C C . ALA A 1 168 ? 4.066 -12.471 -6.976 1.00 93.38 168 ALA A C 1
ATOM 1281 O O . ALA A 1 168 ? 4.964 -13.062 -7.587 1.00 93.38 168 ALA A O 1
ATOM 1282 N N . ILE A 1 169 ? 3.940 -11.142 -7.003 1.00 95.75 169 ILE A N 1
ATOM 1283 C CA . ILE A 1 169 ? 4.861 -10.242 -7.701 1.00 95.75 169 ILE A CA 1
ATOM 1284 C C . ILE A 1 169 ? 6.082 -10.009 -6.811 1.00 95.75 169 ILE A C 1
ATOM 1286 O O . ILE A 1 169 ? 5.977 -9.437 -5.728 1.00 95.75 169 ILE A O 1
ATOM 1290 N N . GLN A 1 170 ? 7.261 -10.402 -7.283 1.00 96.06 170 GLN A N 1
ATOM 1291 C CA . GLN A 1 170 ? 8.525 -10.048 -6.651 1.00 96.06 170 GLN A CA 1
ATOM 1292 C C . GLN A 1 170 ? 9.058 -8.748 -7.254 1.00 96.06 170 GLN A C 1
ATOM 1294 O O . GLN A 1 170 ? 9.094 -8.597 -8.475 1.00 96.06 170 GLN A O 1
ATOM 1299 N N . THR A 1 171 ? 9.543 -7.843 -6.408 1.00 97.25 171 THR A N 1
ATOM 1300 C CA . THR A 1 171 ? 10.188 -6.592 -6.817 1.00 97.25 171 THR A CA 1
ATOM 1301 C C . THR A 1 171 ? 11.473 -6.343 -6.033 1.00 97.25 171 THR A C 1
ATOM 1303 O O . THR A 1 171 ? 11.631 -6.846 -4.920 1.00 97.25 171 THR A O 1
ATOM 1306 N N . ASP A 1 172 ? 12.382 -5.565 -6.615 1.00 97.06 172 ASP A N 1
ATOM 1307 C CA . ASP A 1 172 ? 13.564 -5.007 -5.956 1.00 97.06 172 ASP A CA 1
ATOM 1308 C C . ASP A 1 172 ? 13.327 -3.582 -5.422 1.00 97.06 172 ASP A C 1
ATOM 1310 O O . ASP A 1 172 ? 14.226 -2.988 -4.823 1.00 97.06 172 ASP A O 1
ATOM 1314 N N . ALA A 1 173 ? 12.113 -3.037 -5.583 1.00 95.50 173 ALA A N 1
ATOM 1315 C CA . ALA A 1 173 ? 11.710 -1.825 -4.886 1.00 95.50 173 ALA A CA 1
ATOM 1316 C C . ALA A 1 173 ? 11.846 -2.057 -3.377 1.00 95.50 173 ALA A C 1
ATOM 1318 O O . ALA A 1 173 ? 11.372 -3.062 -2.850 1.00 95.50 173 ALA A O 1
ATOM 1319 N N . ALA A 1 174 ? 12.486 -1.131 -2.663 1.00 92.19 174 ALA A N 1
ATOM 1320 C CA . ALA A 1 174 ? 12.695 -1.301 -1.231 1.00 92.19 174 ALA A CA 1
ATOM 1321 C C . ALA A 1 174 ? 11.348 -1.362 -0.483 1.00 92.19 174 ALA A C 1
ATOM 1323 O O . ALA A 1 174 ? 10.592 -0.386 -0.458 1.00 92.19 174 ALA A O 1
ATOM 1324 N N . ILE A 1 175 ? 11.066 -2.507 0.146 1.00 87.25 175 ILE A N 1
ATOM 1325 C CA . ILE A 1 175 ? 9.890 -2.736 0.989 1.00 87.25 175 ILE A CA 1
ATOM 1326 C C . ILE A 1 175 ? 10.346 -2.868 2.443 1.00 87.25 175 ILE A C 1
ATOM 1328 O O . ILE A 1 175 ? 11.114 -3.764 2.778 1.00 87.25 175 ILE A O 1
ATOM 1332 N N . ASN A 1 176 ? 9.873 -1.965 3.302 1.00 83.31 176 ASN A N 1
ATOM 1333 C CA . ASN A 1 176 ? 10.207 -1.914 4.726 1.00 83.31 176 ASN A CA 1
ATOM 1334 C C . ASN A 1 176 ? 8.937 -2.032 5.586 1.00 83.31 176 ASN A C 1
ATOM 1336 O O . ASN A 1 176 ? 7.838 -1.785 5.075 1.00 83.31 176 ASN A O 1
ATOM 1340 N N . PRO A 1 177 ? 9.059 -2.353 6.891 1.00 82.69 177 PRO A N 1
ATOM 1341 C CA . PRO A 1 177 ? 7.930 -2.308 7.818 1.00 82.69 177 PRO A CA 1
ATOM 1342 C C . PRO A 1 177 ? 7.141 -0.997 7.694 1.00 82.69 177 PRO A C 1
ATOM 1344 O O . PRO A 1 177 ? 7.722 0.086 7.714 1.00 82.69 177 PRO A O 1
ATOM 1347 N N . GLY A 1 178 ? 5.821 -1.111 7.537 1.00 83.38 178 GLY A N 1
ATOM 1348 C CA . GLY A 1 178 ? 4.901 0.002 7.271 1.00 83.38 178 GLY A CA 1
ATOM 1349 C C . GLY A 1 178 ? 4.491 0.168 5.800 1.00 83.38 178 GLY A C 1
ATOM 1350 O O . GLY A 1 178 ? 3.512 0.865 5.532 1.00 83.38 178 GLY A O 1
ATOM 1351 N N . ASN A 1 179 ? 5.150 -0.514 4.852 1.00 89.75 179 ASN A N 1
ATOM 1352 C CA . ASN A 1 179 ? 4.670 -0.619 3.465 1.00 89.75 179 ASN A CA 1
ATOM 1353 C C . ASN A 1 179 ? 3.585 -1.691 3.280 1.00 89.75 179 ASN A C 1
ATOM 1355 O O . ASN A 1 179 ? 2.827 -1.589 2.320 1.00 89.75 179 ASN A O 1
ATOM 1359 N N . SER A 1 180 ? 3.494 -2.687 4.174 1.00 91.19 180 SER A N 1
ATOM 1360 C CA . SER A 1 180 ? 2.486 -3.756 4.105 1.00 91.19 180 SER A CA 1
ATOM 1361 C C . SER A 1 180 ? 1.080 -3.186 3.929 1.00 91.19 180 SER A C 1
ATOM 1363 O O . SER A 1 180 ? 0.675 -2.293 4.671 1.00 91.19 180 SER A O 1
ATOM 1365 N N . GLY A 1 181 ? 0.361 -3.690 2.932 1.00 94.06 181 GLY A N 1
ATOM 1366 C CA . GLY A 1 181 ? -0.977 -3.268 2.524 1.00 94.06 181 GLY A CA 1
ATOM 1367 C C . GLY A 1 181 ? -1.012 -2.048 1.599 1.00 94.06 181 GLY A C 1
ATOM 1368 O O . GLY A 1 181 ? -2.063 -1.742 1.041 1.00 94.06 181 GLY A O 1
ATOM 1369 N N . GLY A 1 182 ? 0.111 -1.352 1.408 1.00 95.06 182 GLY A N 1
ATOM 1370 C CA . GLY A 1 182 ? 0.234 -0.261 0.445 1.00 95.06 182 GLY A CA 1
ATOM 1371 C C . GLY A 1 182 ? 0.241 -0.752 -1.012 1.00 95.06 182 GLY A C 1
ATOM 1372 O O . GLY A 1 182 ? 0.548 -1.914 -1.279 1.00 95.06 182 GLY A O 1
ATOM 1373 N N . PRO A 1 183 ? -0.097 0.119 -1.976 1.00 96.25 183 PRO A N 1
ATOM 1374 C CA . PRO A 1 183 ? -0.153 -0.249 -3.388 1.00 96.25 183 PRO A CA 1
ATOM 1375 C C . PRO A 1 183 ? 1.233 -0.401 -4.033 1.00 96.25 183 PRO A C 1
ATOM 1377 O O . PRO A 1 183 ? 2.143 0.400 -3.796 1.00 96.25 183 PRO A O 1
ATOM 1380 N N . LEU A 1 184 ? 1.329 -1.373 -4.945 1.00 96.12 184 LEU A N 1
ATOM 1381 C CA . LEU A 1 184 ? 2.378 -1.485 -5.959 1.00 96.12 184 LEU A CA 1
ATOM 1382 C C . LEU A 1 184 ? 1.798 -1.044 -7.313 1.00 96.12 184 LEU A C 1
ATOM 1384 O O . LEU A 1 184 ? 0.771 -1.562 -7.745 1.00 96.12 184 LEU A O 1
ATOM 1388 N N . MET A 1 185 ? 2.431 -0.072 -7.965 1.00 94.38 185 MET A N 1
ATOM 1389 C CA . MET A 1 185 ? 1.949 0.584 -9.191 1.00 94.38 185 MET A CA 1
ATOM 1390 C C . MET A 1 185 ? 2.922 0.347 -10.346 1.00 94.38 185 MET A C 1
ATOM 1392 O O . MET A 1 185 ? 4.111 0.166 -10.092 1.00 94.38 185 MET A O 1
ATOM 1396 N N . ASN A 1 186 ? 2.440 0.407 -11.590 1.00 89.00 186 ASN A N 1
ATOM 1397 C CA . ASN A 1 186 ? 3.240 0.348 -12.820 1.00 89.00 186 ASN A CA 1
ATOM 1398 C C . ASN A 1 186 ? 3.027 1.571 -13.727 1.00 89.00 186 ASN A C 1
ATOM 1400 O O . ASN A 1 186 ? 2.150 2.410 -13.410 1.00 89.00 186 ASN A O 1
#

pLDDT: mean 88.41, std 11.25, range [50.66, 98.75]

Mean predicted aligned error: 7.75 Å

Foldseek 3Di:
DDDDDDDDDDDDDDDPDDDPVRVVLVVVQVQFLQFKKKKKFWAWDADPVRDTDIDIAIAMWGAADQQFKIKFFQVSHVRGPWMWIQGLVRDIFTKDWPDDDNLQRMTIIGTDDHPGDHDDDDDPPPFDFFAKKKQWWQVPNNRTDIWIWTQHDFAWDADPVRHIDGGDTDTPTDDDRGSGNTDMGD